Protein 5DN7 (pdb70)

Structure (mmCIF, N/CA/C/O backbone):
data_5DN7
#
_entry.id   5DN7
#
_cell.length_a   72.389
_cell.length_b   48.454
_cell.length_c   68.016
_cell.angle_alpha   90.00
_cell.angle_beta   90.00
_cell.angle_gamma   90.00
#
_symmetry.space_group_name_H-M   'P 21 21 2'
#
loop_
_entity.id
_entity.type
_entity.pdbx_description
1 polymer 'Protein FAM179B'
2 water water
#
loop_
_atom_site.group_PDB
_atom_site.id
_atom_site.type_symbol
_atom_site.label_atom_id
_atom_site.label_alt_id
_atom_site.label_comp_id
_atom_site.label_asym_id
_atom_site.label_entity_id
_atom_site.label_seq_id
_atom_site.pdbx_PDB_ins_code
_atom_site.Cartn_x
_atom_site.Cartn_y
_atom_site.Cartn_z
_atom_site.occupancy
_atom_site.B_iso_or_equiv
_atom_site.auth_seq_id
_atom_site.auth_comp_id
_atom_site.auth_asym_id
_atom_site.auth_atom_id
_atom_site.pdbx_PDB_model_num
ATOM 1 N N . LEU A 1 18 ? -9.584 5.701 5.628 1.00 45.76 345 LEU A N 1
ATOM 2 C CA . LEU A 1 18 ? -9.472 6.238 4.272 1.00 48.37 345 LEU A CA 1
ATOM 3 C C . LEU A 1 18 ? -9.939 5.262 3.199 1.00 50.18 345 LEU A C 1
ATOM 4 O O . LEU A 1 18 ? -9.305 4.226 2.962 1.00 53.22 345 LEU A O 1
ATOM 9 N N . LYS A 1 19 ? -11.045 5.604 2.545 1.00 50.57 346 LYS A N 1
ATOM 10 C CA . LYS A 1 19 ? -11.558 4.826 1.419 1.00 55.37 346 LYS A CA 1
ATOM 11 C C . LYS A 1 19 ? -10.591 4.938 0.242 1.00 56.70 346 LYS A C 1
ATOM 12 O O . LYS A 1 19 ? -10.087 6.031 -0.053 1.00 49.72 346 LYS A O 1
ATOM 18 N N . PHE A 1 20 ? -10.312 3.806 -0.405 1.00 57.69 347 PHE A N 1
ATOM 19 C CA . PHE A 1 20 ? -9.342 3.756 -1.503 1.00 55.89 347 PHE A CA 1
ATOM 20 C C . PHE A 1 20 ? -7.978 4.322 -1.106 1.00 57.29 347 PHE A C 1
ATOM 21 O O . PHE A 1 20 ? -7.190 4.699 -1.981 1.00 60.38 347 PHE A O 1
ATOM 29 N N . GLU A 1 21 ? -7.713 4.388 0.202 1.00 55.88 348 GLU A N 1
ATOM 30 C CA . GLU A 1 21 ? -6.496 5.009 0.754 1.00 59.24 348 GLU A CA 1
ATOM 31 C C . GLU A 1 21 ? -6.438 6.523 0.521 1.00 48.47 348 GLU A C 1
ATOM 32 O O . GLU A 1 21 ? -5.395 7.142 0.721 1.00 50.63 348 GLU A O 1
ATOM 38 N N . ILE A 1 22 ? -7.551 7.116 0.103 1.00 36.45 349 ILE A N 1
ATOM 39 C CA . ILE A 1 22 ? -7.565 8.530 -0.261 1.00 42.94 349 ILE A CA 1
ATOM 40 C C . ILE A 1 22 ? -8.679 9.304 0.442 1.00 46.82 349 ILE A C 1
ATOM 41 O O . ILE A 1 22 ? -8.437 10.352 1.037 1.00 50.86 349 ILE A O 1
ATOM 46 N N . ILE A 1 23 ? -9.898 8.778 0.376 1.00 46.96 350 ILE A N 1
ATOM 47 C CA . ILE A 1 23 ? -11.076 9.510 0.821 1.00 39.97 350 ILE A CA 1
ATOM 48 C C . ILE A 1 23 ? -11.535 9.126 2.221 1.00 39.71 350 ILE A C 1
ATOM 49 O O . ILE A 1 23 ? -11.867 7.973 2.469 1.00 41.45 350 ILE A O 1
ATOM 54 N N . PRO A 1 24 ? -11.568 10.104 3.136 1.00 41.38 351 PRO A N 1
ATOM 55 C CA . PRO A 1 24 ? -12.207 9.972 4.451 1.00 45.92 351 PRO A CA 1
ATOM 56 C C . PRO A 1 24 ? -13.663 9.514 4.319 1.00 51.02 351 PRO A C 1
ATOM 57 O O . PRO A 1 24 ? -14.381 10.105 3.507 1.00 50.94 351 PRO A O 1
ATOM 61 N N . GLN A 1 25 ? -14.082 8.499 5.082 1.00 56.03 352 GLN A N 1
ATOM 62 C CA . GLN A 1 25 ? -15.431 7.910 4.966 1.00 63.69 352 GLN A CA 1
ATOM 63 C C . GLN A 1 25 ? -16.546 8.956 4.991 1.00 60.11 352 GLN A C 1
ATOM 64 O O . GLN A 1 25 ? -17.592 8.783 4.364 1.00 60.07 352 GLN A O 1
ATOM 70 N N . GLU A 1 26 ? -16.374 10.061 5.701 1.00 56.57 353 GLU A N 1
ATOM 71 C CA . GLU A 1 26 ? -17.385 11.118 5.676 1.00 60.03 353 GLU A CA 1
ATOM 72 C C . GLU A 1 26 ? -17.474 11.817 4.348 1.00 63.09 353 GLU A C 1
ATOM 73 O O . GLU A 1 26 ? -18.542 12.043 3.864 1.00 66.84 353 GLU A O 1
ATOM 79 N N . LEU A 1 27 ? -16.344 12.164 3.756 1.00 57.87 354 LEU A N 1
ATOM 80 C CA . LEU A 1 27 ? -16.368 12.696 2.404 1.00 47.86 354 LEU A CA 1
ATOM 81 C C . LEU A 1 27 ? -16.925 11.693 1.398 1.00 46.29 354 LEU A C 1
ATOM 82 O O . LEU A 1 27 ? -17.657 12.066 0.489 1.00 45.99 354 LEU A O 1
ATOM 87 N N . HIS A 1 28 ? -16.572 10.422 1.563 1.00 46.72 355 HIS A N 1
ATOM 88 C CA . HIS A 1 28 ? -17.063 9.383 0.677 1.00 44.02 355 HIS A CA 1
ATOM 89 C C . HIS A 1 28 ? -18.561 9.324 0.729 1.00 44.12 355 HIS A C 1
ATOM 90 O O . HIS A 1 28 ? -19.241 9.282 -0.319 1.00 43.87 355 HIS A O 1
ATOM 97 N N . ALA A 1 29 ? -19.096 9.321 1.945 1.00 51.89 356 ALA A N 1
ATOM 98 C CA . ALA A 1 29 ? -20.535 9.309 2.167 1.00 53.64 356 ALA A CA 1
ATOM 99 C C . ALA A 1 29 ? -21.181 10.527 1.516 1.00 51.95 356 ALA A C 1
ATOM 100 O O . ALA A 1 29 ? -22.204 10.398 0.848 1.00 56.46 356 ALA A O 1
ATOM 102 N N . ARG A 1 30 ? -20.593 11.707 1.694 1.00 46.72 357 ARG A N 1
ATOM 103 C CA . ARG A 1 30 ? -21.135 12.888 1.003 1.00 45.77 357 ARG A CA 1
ATOM 104 C C . ARG A 1 30 ? -21.050 12.822 -0.530 1.00 54.75 357 ARG A C 1
ATOM 105 O O . ARG A 1 30 ? -21.829 13.474 -1.228 1.00 57.65 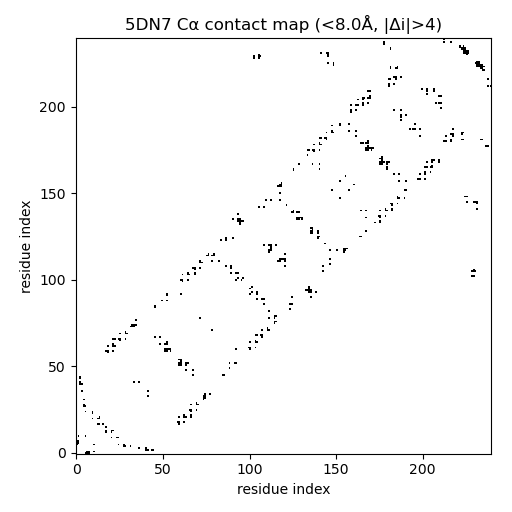357 ARG A O 1
ATOM 113 N N . LEU A 1 31 ? -20.103 12.043 -1.046 1.00 52.71 358 LEU A N 1
ATOM 114 C CA . LEU A 1 31 ? -19.928 11.905 -2.487 1.00 50.98 358 LEU A CA 1
ATOM 115 C C . LEU A 1 31 ? -20.941 10.924 -3.052 1.00 56.05 358 LEU A C 1
ATOM 116 O O . LEU A 1 31 ? -21.426 11.105 -4.167 1.00 55.91 358 LEU A O 1
ATOM 121 N N . LEU A 1 32 ? -21.265 9.885 -2.287 1.00 60.24 359 LEU A N 1
ATOM 122 C CA . LEU A 1 32 ? -22.206 8.875 -2.780 1.00 64.64 359 LEU A CA 1
ATOM 123 C C . LEU A 1 32 ? -23.676 9.175 -2.452 1.00 73.85 359 LEU A C 1
ATOM 124 O O . LEU A 1 32 ? -24.568 8.838 -3.233 1.00 81.80 359 LEU A O 1
ATOM 129 N N . ASP A 1 33 ? -23.944 9.890 -1.389 1.00 75.04 360 ASP A N 1
ATOM 130 C CA . ASP A 1 33 ? -25.318 10.202 -1.076 1.00 76.16 360 ASP A CA 1
ATOM 131 C C . ASP A 1 33 ? -25.773 11.565 -1.549 1.00 71.88 360 ASP A C 1
ATOM 132 O O . ASP A 1 33 ? -26.453 12.255 -0.820 1.00 69.46 360 ASP A O 1
ATOM 137 N N . ASN A 1 39 ? -25.952 18.726 -2.717 1.00 61.02 366 ASN A N 1
ATOM 138 C CA . ASN A 1 39 ? -24.664 19.407 -2.787 1.00 68.27 366 ASN A CA 1
ATOM 139 C C . ASN A 1 39 ? -23.497 18.415 -2.849 1.00 70.18 366 ASN A C 1
ATOM 140 O O . ASN A 1 39 ? -22.694 18.306 -1.914 1.00 70.25 366 ASN A O 1
ATOM 145 N N . ARG A 1 40 ? -23.401 17.694 -3.959 1.00 66.24 367 ARG A N 1
ATOM 146 C CA . ARG A 1 40 ? -22.263 16.819 -4.194 1.00 51.65 367 ARG A CA 1
ATOM 147 C C . ARG A 1 40 ? -21.052 17.641 -4.628 1.00 50.53 367 ARG A C 1
ATOM 148 O O . ARG A 1 40 ? -19.908 17.224 -4.446 1.00 45.31 367 ARG A O 1
ATOM 156 N N . THR A 1 41 ? -21.312 18.824 -5.181 1.00 45.69 368 THR A N 1
ATOM 157 C CA . THR A 1 41 ? -20.266 19.653 -5.785 1.00 51.90 368 THR A CA 1
ATOM 158 C C . THR A 1 41 ? -19.167 20.075 -4.804 1.00 54.51 368 THR A C 1
ATOM 159 O O . THR A 1 41 ? -17.969 20.031 -5.135 1.00 58.01 368 THR A O 1
ATOM 163 N N . GLN A 1 42 ? -19.588 20.476 -3.620 1.00 52.44 369 GLN A N 1
ATOM 164 C CA . GLN A 1 42 ? -18.650 20.842 -2.590 1.00 54.17 369 GLN A CA 1
ATOM 165 C C . GLN A 1 42 ? -17.801 19.656 -2.169 1.00 49.32 369 GLN A C 1
ATOM 166 O O . GLN A 1 42 ? -16.624 19.807 -2.006 1.00 50.82 369 GLN A O 1
ATOM 172 N N . ALA A 1 43 ? -18.413 18.488 -2.026 1.00 42.84 370 ALA A N 1
ATOM 173 C CA . ALA A 1 43 ? -17.717 17.250 -1.707 1.00 41.15 370 ALA A CA 1
ATOM 174 C C . ALA A 1 43 ? -16.651 16.958 -2.767 1.00 32.74 370 ALA A C 1
ATOM 175 O O . ALA A 1 43 ? -15.490 16.697 -2.444 1.00 37.52 370 ALA A O 1
ATOM 177 N N . VAL A 1 44 ? -17.061 17.021 -4.028 1.00 29.47 371 VAL A N 1
ATOM 178 C CA . VAL A 1 44 ? -16.164 16.838 -5.153 1.00 36.66 371 VAL A CA 1
ATOM 179 C C . VAL A 1 44 ? -14.961 17.805 -5.114 1.00 40.44 371 VAL A C 1
ATOM 180 O O . VAL A 1 44 ? -13.809 17.411 -5.388 1.00 35.62 371 VAL A O 1
ATOM 184 N N . GLU A 1 45 ? -15.209 19.064 -4.768 1.00 38.08 372 GLU A N 1
ATOM 185 C CA . GLU A 1 45 ? -14.098 20.006 -4.760 1.00 37.43 372 GLU A CA 1
ATOM 186 C C . GLU A 1 45 ? -13.160 19.742 -3.575 1.00 37.84 372 GLU A C 1
ATOM 187 O O . GLU A 1 45 ? -11.931 19.874 -3.687 1.00 37.47 372 GLU A O 1
ATOM 193 N N . GLU A 1 46 ? -13.745 19.353 -2.445 1.00 44.21 373 GLU A N 1
ATOM 194 C CA . GLU A 1 46 ? -12.971 18.847 -1.311 1.00 50.79 373 GLU A CA 1
ATOM 195 C C . GLU A 1 46 ? -12.031 17.721 -1.766 1.00 47.18 373 GLU A C 1
ATOM 196 O O . GLU A 1 46 ? -10.825 17.743 -1.489 1.00 47.06 373 GLU A O 1
ATOM 202 N N . LEU A 1 47 ? -12.6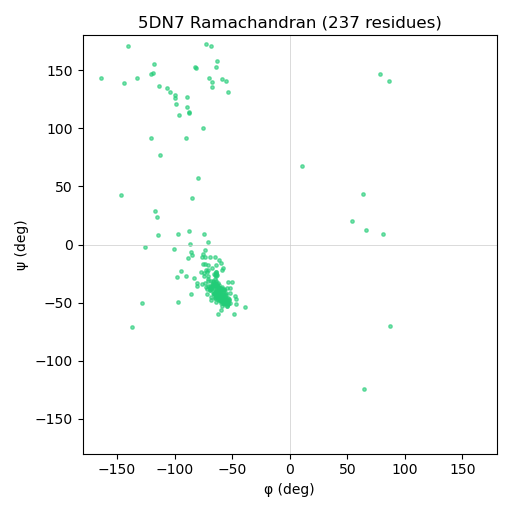03 16.750 -2.475 1.00 36.43 374 LEU A N 1
ATOM 203 C CA . LEU A 1 47 ? -11.849 15.651 -3.058 1.00 31.78 374 LEU A CA 1
ATOM 204 C C . LEU A 1 47 ? -10.685 16.157 -3.897 1.00 35.50 374 LEU A C 1
ATOM 205 O O . LEU A 1 47 ? -9.564 15.671 -3.766 1.00 38.02 374 LEU A O 1
ATOM 210 N N . LYS A 1 48 ? -10.948 17.140 -4.752 1.00 39.98 375 LYS A N 1
ATOM 211 C CA . LYS A 1 48 ? -9.872 17.740 -5.545 1.00 38.91 375 LYS A CA 1
ATOM 212 C C . LYS A 1 48 ? -8.738 18.265 -4.648 1.00 41.71 375 LYS A C 1
ATOM 213 O O . LYS A 1 48 ? -7.530 18.054 -4.916 1.00 43.11 375 LYS A O 1
ATOM 219 N N . GLN A 1 49 ? -9.137 18.930 -3.566 1.00 37.28 376 GLN A N 1
ATOM 220 C CA . GLN A 1 49 ? -8.164 19.435 -2.609 1.00 44.76 376 GLN A CA 1
ATOM 221 C C . GLN A 1 49 ? -7.305 18.298 -2.080 1.00 48.74 376 GLN A C 1
ATOM 222 O O . GLN A 1 49 ? -6.078 18.403 -2.063 1.00 52.67 376 GLN A O 1
ATOM 228 N N . LEU A 1 50 ? -7.946 17.205 -1.668 1.00 47.27 377 LEU A N 1
ATOM 229 C CA . LEU A 1 50 ? -7.204 16.045 -1.172 1.00 47.00 377 LEU A CA 1
ATOM 230 C C . LEU A 1 50 ? -6.243 15.508 -2.217 1.00 51.62 377 LEU A C 1
ATOM 231 O O . LEU A 1 50 ? -5.125 15.098 -1.896 1.00 61.09 377 LEU A O 1
ATOM 236 N N . LEU A 1 51 ? -6.646 15.490 -3.474 1.00 46.94 378 LEU A N 1
ATOM 237 C CA . LEU A 1 51 ? -5.809 15.002 -4.538 1.00 46.82 378 LEU A CA 1
ATOM 238 C C . LEU A 1 51 ? -4.583 15.840 -4.723 1.00 55.10 378 LEU A C 1
ATOM 239 O O . LEU A 1 51 ? -3.564 15.379 -5.157 1.00 54.33 378 LEU A O 1
ATOM 244 N N . GLY A 1 52 ? -4.725 17.113 -4.479 1.00 57.81 379 GLY A N 1
ATOM 245 C CA . GLY A 1 52 ? -3.570 17.995 -4.597 1.00 60.37 379 GLY A CA 1
ATOM 246 C C . GLY A 1 52 ? -2.247 17.423 -4.089 1.00 62.01 379 GLY A C 1
ATOM 247 O O . GLY A 1 52 ? -1.248 17.391 -4.815 1.00 62.06 379 GLY A O 1
ATOM 248 N N . LYS A 1 53 ? -2.233 16.962 -2.843 1.00 59.36 380 LYS A N 1
ATOM 249 C CA . LYS A 1 53 ? -1.033 16.350 -2.277 1.00 66.85 380 LYS A CA 1
ATOM 250 C C . LYS A 1 53 ? -1.249 14.851 -2.018 1.00 70.94 380 LYS A C 1
ATOM 251 O O . LYS A 1 53 ? -1.456 14.424 -0.878 1.00 74.16 380 LYS A O 1
ATOM 253 N N . PHE A 1 54 ? -1.196 14.062 -3.090 1.00 64.54 381 PHE A N 1
ATOM 254 C CA . PHE A 1 54 ? -1.463 12.631 -3.023 1.00 64.08 381 PHE A CA 1
ATOM 255 C C . PHE A 1 54 ? -0.554 11.889 -4.002 1.00 61.32 381 PHE A C 1
ATOM 256 O O . PHE A 1 54 ? -0.324 12.361 -5.119 1.00 64.05 381 PHE A O 1
ATOM 264 N N . ASN A 1 55 ? -0.020 10.743 -3.587 1.00 59.28 382 ASN A N 1
ATOM 265 C CA . ASN A 1 55 ? 0.944 10.016 -4.420 1.00 56.61 382 ASN A CA 1
ATOM 266 C C . ASN A 1 55 ? 0.492 8.615 -4.770 1.00 50.32 382 ASN A C 1
ATOM 267 O O . ASN A 1 55 ? 0.773 7.672 -4.029 1.00 50.86 382 ASN A O 1
ATOM 272 N N . PRO A 1 56 ? -0.193 8.468 -5.916 1.00 47.75 383 PRO A N 1
ATOM 273 C CA . PRO A 1 56 ? -0.765 7.185 -6.338 1.00 50.16 383 PRO A CA 1
ATOM 274 C C . PRO A 1 56 ? 0.289 6.086 -6.552 1.00 51.22 383 PRO A C 1
ATOM 275 O O . PRO A 1 56 ? -0.080 4.911 -6.650 1.00 52.56 383 PRO A O 1
ATOM 279 N N . SER A 1 57 ? 1.567 6.457 -6.613 1.00 40.06 384 SER A N 1
ATOM 280 C CA . SER A 1 57 ? 2.640 5.472 -6.689 1.00 46.18 384 SER A CA 1
ATOM 281 C C . SER A 1 57 ? 2.843 4.786 -5.334 1.00 50.51 384 SER A C 1
ATOM 282 O O . SER A 1 57 ? 3.561 3.786 -5.238 1.00 53.25 384 SER A O 1
ATOM 285 N N . SER A 1 58 ? 2.207 5.328 -4.297 1.00 56.55 385 SER A N 1
ATOM 286 C CA . SER A 1 58 ? 2.176 4.737 -2.965 1.00 59.21 385 SER A CA 1
ATOM 287 C C . SER A 1 58 ? 0.887 4.018 -2.717 1.00 54.10 385 SER A C 1
ATOM 288 O O . SER A 1 58 ? 0.698 3.431 -1.686 1.00 50.82 385 SER A O 1
ATOM 291 N N . THR A 1 59 ? -0.004 4.112 -3.675 1.00 57.58 386 THR A N 1
ATOM 292 C CA . THR A 1 59 ? -1.337 3.541 -3.579 1.00 54.78 386 THR A CA 1
ATOM 293 C C . THR A 1 59 ? -1.400 2.226 -4.326 1.00 45.42 386 THR A C 1
ATOM 294 O O . THR A 1 59 ? -1.005 2.148 -5.487 1.00 48.90 386 THR A O 1
ATOM 298 N N . PRO A 1 60 ? -1.889 1.183 -3.660 1.00 40.31 387 PRO A N 1
ATOM 299 C CA . PRO A 1 60 ? -2.108 -0.098 -4.334 1.00 45.53 387 PRO A CA 1
ATOM 300 C C . PRO A 1 60 ? -3.067 0.009 -5.523 1.00 41.35 387 PRO A C 1
ATOM 301 O O . PRO A 1 60 ? -4.056 0.743 -5.483 1.00 33.66 387 PRO A O 1
ATOM 305 N N . HIS A 1 61 ? -2.750 -0.754 -6.565 1.00 38.26 388 HIS A N 1
ATOM 306 C CA . HIS A 1 61 ? -3.525 -0.814 -7.794 1.00 35.25 388 HIS A CA 1
ATOM 307 C C . HIS A 1 61 ? -5.032 -0.970 -7.576 1.00 35.78 388 HIS A C 1
ATOM 308 O O . HIS A 1 61 ? -5.833 -0.255 -8.192 1.00 39.37 388 HIS A O 1
ATOM 315 N N . ALA A 1 62 ? -5.410 -1.900 -6.703 1.00 39.91 389 ALA A N 1
ATOM 316 C CA . ALA A 1 62 ? -6.818 -2.195 -6.428 1.00 40.46 389 ALA A CA 1
ATOM 317 C C . ALA A 1 62 ? -7.581 -0.963 -5.937 1.00 35.75 389 ALA A C 1
ATOM 318 O O . ALA A 1 62 ? -8.722 -0.701 -6.357 1.00 42.02 389 ALA A O 1
ATOM 320 N N . SER A 1 63 ? -6.939 -0.210 -5.050 1.00 36.52 390 SER A N 1
ATOM 321 C CA . SER A 1 63 ? -7.521 1.019 -4.537 1.00 33.52 390 SER A CA 1
ATOM 322 C C . SER A 1 63 ? -7.691 2.063 -5.645 1.00 31.00 390 SER A C 1
ATOM 323 O O . SER A 1 63 ? -8.750 2.666 -5.748 1.00 30.21 390 SER A O 1
ATOM 326 N N . LEU A 1 64 ? -6.667 2.263 -6.474 1.00 30.30 391 LEU A N 1
ATOM 327 C CA . LEU A 1 64 ? -6.775 3.183 -7.612 1.00 28.47 391 LEU A CA 1
ATOM 328 C C . LEU A 1 64 ? -7.927 2.806 -8.558 1.00 35.06 391 LEU A C 1
ATOM 329 O O . LEU A 1 64 ? -8.640 3.690 -9.084 1.00 35.59 391 LEU A O 1
ATOM 334 N N . VAL A 1 65 ? -8.104 1.498 -8.764 1.00 33.80 392 VAL A N 1
ATOM 335 C CA . VAL A 1 65 ? -9.227 0.975 -9.543 1.00 37.03 392 VAL A CA 1
ATOM 336 C C . VAL A 1 65 ? -10.559 1.364 -8.896 1.00 34.43 392 VAL A C 1
ATOM 337 O O . VAL A 1 65 ? -11.505 1.815 -9.579 1.00 32.55 392 VAL A O 1
ATOM 341 N N . GLY A 1 66 ? -10.636 1.195 -7.577 1.00 34.99 393 GLY A N 1
ATOM 342 C CA . GLY A 1 66 ? -11.827 1.626 -6.862 1.00 35.92 393 GLY A CA 1
ATOM 343 C C . GLY A 1 66 ? -12.134 3.109 -7.060 1.00 33.80 393 GLY A C 1
ATOM 344 O O . GLY A 1 66 ? -13.251 3.482 -7.424 1.00 34.56 393 GLY A O 1
ATOM 345 N N . PHE A 1 67 ? -11.125 3.945 -6.834 1.00 27.90 394 PHE A N 1
ATOM 346 C CA . PHE A 1 67 ? -11.241 5.398 -6.949 1.00 27.62 394 PHE A CA 1
ATOM 347 C C . PHE A 1 67 ? -11.740 5.820 -8.326 1.00 25.37 394 PHE A C 1
ATOM 348 O O . PHE A 1 67 ? -12.686 6.601 -8.457 1.00 25.66 394 PHE A O 1
ATOM 356 N N . ILE A 1 68 ? -11.088 5.291 -9.353 1.00 24.64 395 ILE A N 1
ATOM 357 C CA . ILE A 1 68 ? -11.455 5.611 -10.720 1.00 31.71 395 ILE A CA 1
ATOM 358 C C . ILE A 1 68 ? -12.893 5.153 -10.984 1.00 29.98 395 ILE A C 1
ATOM 359 O O . ILE A 1 68 ? -13.651 5.850 -11.658 1.00 31.24 395 ILE A O 1
ATOM 364 N N . SER A 1 69 ? -13.272 4.010 -10.413 1.00 29.67 396 SER A N 1
ATOM 365 C CA . SER A 1 69 ? -14.643 3.503 -10.523 1.00 27.03 396 SER A CA 1
ATOM 366 C C . SER A 1 69 ? -15.662 4.503 -9.938 1.00 30.45 396 SER A C 1
ATOM 367 O O . SER A 1 69 ? -16.699 4.823 -10.547 1.00 30.53 396 SER A O 1
ATOM 370 N N . LEU A 1 70 ? -15.335 5.021 -8.761 1.00 28.21 397 LEU A N 1
ATOM 371 C CA . LEU A 1 70 ? -16.117 6.071 -8.125 1.00 29.19 397 LEU A CA 1
ATOM 372 C C . LEU A 1 70 ? -16.280 7.300 -9.031 1.00 33.74 397 LEU A C 1
ATOM 373 O O . LEU A 1 70 ? -17.403 7.792 -9.239 1.00 35.01 397 LEU A O 1
ATOM 378 N N . LEU A 1 71 ? -15.166 7.786 -9.575 1.00 31.45 398 LEU A N 1
ATOM 379 C CA . LEU A 1 71 ? -15.216 8.916 -10.502 1.00 24.09 398 LEU A CA 1
ATOM 380 C C . LEU A 1 71 ? -16.116 8.608 -11.700 1.00 27.39 398 LEU A C 1
ATOM 381 O O . LEU A 1 71 ? -16.874 9.461 -12.156 1.00 31.67 398 LEU A O 1
ATOM 386 N N . TYR A 1 72 ? -16.049 7.379 -12.190 1.00 25.98 399 TYR A N 1
ATOM 387 C CA . TYR A 1 72 ? -16.851 6.981 -13.332 1.00 30.58 399 TYR A CA 1
ATOM 388 C C . TYR A 1 72 ? -18.330 7.056 -12.979 1.00 35.37 399 TYR A C 1
ATOM 389 O O . TYR A 1 72 ? -19.156 7.479 -13.794 1.00 30.81 399 TYR A O 1
ATOM 398 N N . ASN A 1 73 ? -18.692 6.644 -11.790 1.00 34.65 400 ASN A N 1
ATOM 399 C CA . ASN A 1 73 ? -20.046 6.807 -11.360 1.00 35.33 400 ASN A CA 1
ATOM 400 C C . ASN A 1 73 ? -20.486 8.242 -11.177 1.00 31.92 400 ASN A C 1
ATOM 401 O O . ASN A 1 73 ? -21.571 8.583 -11.484 1.00 33.79 400 ASN A O 1
ATOM 406 N N . LEU A 1 74 ? -19.609 9.071 -10.666 1.00 31.14 401 LEU A N 1
ATOM 407 C CA . LEU A 1 74 ? -19.936 10.475 -10.452 1.00 32.31 401 LEU A CA 1
ATOM 408 C C . LEU A 1 74 ? -20.219 11.206 -11.772 1.00 30.57 401 LEU A C 1
ATOM 409 O O . LEU A 1 74 ? -20.968 12.180 -11.802 1.00 35.00 401 LEU A O 1
ATOM 414 N N . LEU A 1 75 ? -19.639 10.726 -12.866 1.00 31.86 402 LEU A N 1
ATOM 415 C CA . LEU A 1 75 ? -19.882 11.334 -14.168 1.00 23.80 402 LEU A CA 1
ATOM 416 C C . LEU A 1 75 ? -21.280 11.012 -14.700 1.00 35.69 402 LEU A C 1
ATOM 417 O O . LEU A 1 75 ? -21.679 11.515 -15.748 1.00 40.71 402 LEU A O 1
ATOM 422 N N . ASP A 1 76 ? -22.017 10.172 -13.981 1.00 35.41 403 ASP A N 1
ATOM 423 C CA . ASP A 1 76 ? -23.409 9.883 -14.330 1.00 46.17 403 ASP A CA 1
ATOM 424 C C . ASP A 1 76 ? -24.386 10.891 -13.752 1.00 45.88 403 ASP A C 1
ATOM 425 O O . ASP A 1 76 ? -25.582 10.829 -14.038 1.00 47.09 403 ASP A O 1
ATOM 430 N N . ASP A 1 77 ? -23.882 11.800 -12.927 1.00 36.55 404 ASP A N 1
ATOM 431 C CA . ASP A 1 77 ? -24.730 12.794 -12.287 1.00 37.98 404 ASP A CA 1
ATOM 432 C C . ASP A 1 77 ? -25.542 13.593 -13.297 1.00 43.81 404 ASP A C 1
ATOM 433 O O . ASP A 1 77 ? -25.033 13.939 -14.369 1.00 44.29 404 ASP A O 1
ATOM 438 N N . SER A 1 78 ? -26.798 13.882 -12.954 1.00 29.98 405 SER A N 1
ATOM 439 C CA . SER A 1 78 ? -27.647 14.721 -13.803 1.00 45.46 405 SER A CA 1
ATOM 440 C C . SER A 1 78 ? -27.214 16.169 -13.764 1.00 44.88 405 SER A C 1
ATOM 441 O O . SER A 1 78 ? -27.498 16.927 -14.685 1.00 49.77 405 SER A O 1
ATOM 444 N N . ASN A 1 79 ? -26.540 16.551 -12.685 1.00 38.99 406 ASN A N 1
ATOM 445 C CA . ASN A 1 79 ? -26.064 17.908 -12.521 1.00 36.63 406 ASN A CA 1
ATOM 446 C C . ASN A 1 79 ? -24.693 18.112 -13.153 1.00 35.88 406 ASN A C 1
ATOM 447 O O . ASN A 1 79 ? -23.703 17.576 -12.666 1.00 35.68 406 ASN A O 1
ATOM 452 N N . PHE A 1 80 ? -24.634 18.922 -14.210 1.00 37.05 407 PHE A N 1
ATOM 453 C CA . PHE A 1 80 ? -23.398 19.068 -14.985 1.00 36.56 407 PHE A CA 1
ATOM 454 C C . PHE A 1 80 ? -22.270 19.681 -14.181 1.00 22.87 407 PHE A C 1
ATOM 455 O O . PHE A 1 80 ? -21.131 19.570 -14.588 1.00 35.68 407 PHE A O 1
ATOM 463 N N . LYS A 1 81 ? -22.574 20.337 -13.063 1.00 24.20 408 LYS A N 1
ATOM 464 C CA . LYS A 1 81 ? -21.526 20.960 -12.249 1.00 32.91 408 LYS A CA 1
ATOM 465 C C . LYS A 1 81 ? -20.769 19.901 -11.443 1.00 33.00 408 LYS A C 1
ATOM 466 O O . LYS A 1 81 ? -19.551 20.026 -11.198 1.00 34.05 408 LYS A O 1
ATOM 472 N N . VAL A 1 82 ? -21.503 18.866 -11.037 1.00 29.04 409 VAL A N 1
ATOM 473 C CA . VAL A 1 82 ? -20.903 17.679 -10.443 1.00 33.13 409 VAL A CA 1
ATOM 474 C C . VAL A 1 82 ? -20.026 16.973 -11.472 1.00 30.89 409 VAL A C 1
ATOM 475 O O . VAL A 1 82 ? -18.900 16.609 -11.179 1.00 28.12 409 VAL A O 1
ATOM 479 N N . VAL A 1 83 ? -20.544 16.802 -12.682 1.00 25.69 410 VAL A N 1
ATOM 480 C CA . VAL A 1 83 ? -19.756 16.202 -13.745 1.00 27.35 410 VAL A CA 1
ATOM 481 C C . VAL A 1 83 ? -18.466 16.991 -13.968 1.00 26.31 410 VAL A C 1
ATOM 482 O O . VAL A 1 83 ? -17.382 16.410 -14.044 1.00 26.28 410 VAL A O 1
ATOM 486 N N . HIS A 1 84 ? -18.592 18.317 -14.033 1.00 26.01 411 HIS A N 1
ATOM 487 C CA . HIS A 1 84 ? -17.455 19.202 -14.259 1.00 24.84 411 HIS A CA 1
ATOM 488 C C . HIS A 1 84 ? -16.403 19.040 -13.167 1.00 26.62 411 HIS A C 1
ATOM 489 O O . HIS A 1 84 ? -15.208 18.843 -13.463 1.00 28.11 411 HIS A O 1
ATOM 496 N N . GLY A 1 85 ? -16.844 19.099 -11.912 1.00 21.81 412 GLY A N 1
ATOM 497 C CA . GLY A 1 85 ? -15.931 18.926 -10.794 1.00 22.48 412 GLY A CA 1
ATOM 498 C C . GLY A 1 85 ? -15.250 17.561 -10.784 1.00 24.79 412 GLY A C 1
ATOM 499 O O . GLY A 1 85 ? -14.057 17.436 -10.471 1.00 25.92 412 GLY A O 1
ATOM 500 N N . THR A 1 86 ? -16.007 16.524 -11.123 1.00 22.14 413 THR A N 1
ATOM 501 C CA . THR A 1 86 ? -15.444 15.179 -11.172 1.00 21.30 413 THR A CA 1
ATOM 502 C C . THR A 1 86 ? -14.376 15.115 -12.261 1.00 23.94 413 THR A C 1
ATOM 503 O O . THR A 1 86 ? -13.311 14.588 -12.028 1.00 25.03 413 THR A O 1
ATOM 507 N N . LEU A 1 87 ? -14.663 15.676 -13.433 1.00 19.64 414 LEU A N 1
ATOM 508 C CA . LEU A 1 87 ? -13.688 15.748 -14.519 1.00 21.87 414 LEU A CA 1
ATOM 509 C C . LEU A 1 87 ? -12.426 16.471 -14.087 1.00 21.94 414 LEU A C 1
ATOM 510 O O . LEU A 1 87 ? -11.330 16.078 -14.469 1.00 18.94 414 LEU A O 1
ATOM 515 N N . GLN A 1 88 ? -12.572 17.522 -13.286 1.00 21.05 415 GLN A N 1
ATOM 516 C CA . GLN A 1 88 ? -11.389 18.163 -12.722 1.00 20.09 415 GLN A CA 1
ATOM 517 C C . GLN A 1 88 ? -10.590 17.227 -11.800 1.00 24.20 415 GLN A C 1
ATOM 518 O O . GLN A 1 88 ? -9.338 17.179 -11.840 1.00 24.99 415 GLN A O 1
ATOM 524 N N . VAL A 1 89 ? -11.309 16.477 -10.968 1.00 21.27 416 VAL A N 1
ATOM 525 C CA . VAL A 1 89 ? -10.636 15.484 -10.131 1.00 23.39 416 VAL A CA 1
ATOM 526 C C . VAL A 1 89 ? -9.892 14.426 -10.971 1.00 23.67 416 VAL A C 1
ATOM 527 O O . VAL A 1 89 ? -8.764 14.063 -10.680 1.00 30.05 416 VAL A O 1
ATOM 531 N N . LEU A 1 90 ? -10.539 13.949 -12.019 1.00 23.64 417 LEU A N 1
ATOM 532 C CA . LEU A 1 90 ? -9.982 12.956 -12.920 1.00 23.22 417 LEU A CA 1
ATOM 533 C C . LEU A 1 90 ? -8.754 13.496 -13.647 1.00 19.71 417 LEU A C 1
ATOM 534 O O . LEU A 1 90 ? -7.758 12.799 -13.787 1.00 23.64 417 LEU A O 1
ATOM 539 N N . HIS A 1 91 ? -8.827 14.740 -14.103 1.00 21.67 418 HIS A N 1
ATOM 540 C CA . HIS A 1 91 ? -7.687 15.389 -14.734 1.00 21.62 418 HIS A CA 1
ATOM 541 C C . HIS A 1 91 ? -6.508 15.443 -13.778 1.00 26.54 418 HIS A C 1
ATOM 542 O O . HIS A 1 91 ? -5.371 15.117 -14.155 1.00 19.89 418 HIS A O 1
ATOM 549 N N . LEU A 1 92 ? -6.783 15.882 -12.548 1.00 25.45 419 LEU A N 1
ATOM 550 C CA . LEU A 1 92 ? -5.718 15.998 -11.560 1.00 31.82 419 LEU A CA 1
ATOM 551 C C . LEU A 1 92 ? -5.110 14.619 -11.277 1.00 31.87 419 LEU A C 1
ATOM 552 O O . LEU A 1 92 ? -3.892 14.465 -11.207 1.00 29.61 419 LEU A O 1
ATOM 557 N N . LEU A 1 93 ? -5.966 13.614 -11.147 1.00 32.04 420 LEU A N 1
ATOM 558 C CA . LEU A 1 93 ? -5.511 12.249 -10.906 1.00 25.87 420 LEU A CA 1
ATOM 559 C C . LEU A 1 93 ? -4.574 11.807 -12.021 1.00 22.09 420 LEU A C 1
ATOM 560 O O . LEU A 1 93 ? -3.488 11.305 -11.760 1.00 27.66 420 LEU A O 1
ATOM 565 N N . VAL A 1 94 ? -5.010 12.012 -13.260 1.00 25.09 421 VAL A N 1
ATOM 566 C CA . VAL A 1 94 ? -4.196 11.701 -14.425 1.00 27.44 421 VAL A CA 1
ATOM 567 C C . VAL A 1 94 ? -2.846 12.394 -14.309 1.00 32.56 421 VAL A C 1
ATOM 568 O O . VAL A 1 94 ? -1.805 11.788 -14.559 1.00 34.89 421 VAL A O 1
ATOM 572 N N . ILE A 1 95 ? -2.857 13.659 -13.954 1.00 33.02 422 ILE A N 1
ATOM 573 C CA . ILE A 1 95 ? -1.637 14.386 -13.727 1.00 29.40 422 ILE A CA 1
ATOM 574 C C . ILE A 1 95 ? -0.727 13.706 -12.701 1.00 31.81 422 ILE A C 1
ATOM 575 O O . ILE A 1 95 ? 0.414 13.481 -12.969 1.00 36.24 422 ILE A O 1
ATOM 580 N N . ARG A 1 96 ? -1.254 13.403 -11.532 1.00 28.80 423 ARG A N 1
ATOM 581 C CA . ARG A 1 96 ? -0.485 12.802 -10.473 1.00 30.96 423 ARG A CA 1
ATOM 582 C C . ARG A 1 96 ? 0.051 11.426 -10.874 1.00 36.65 423 ARG A C 1
ATOM 583 O O . ARG A 1 96 ? 1.124 11.036 -10.490 1.00 40.88 423 ARG A O 1
ATOM 591 N N . LEU A 1 97 ? -0.711 10.717 -11.671 1.00 31.46 424 LEU A N 1
ATOM 592 C CA . LEU A 1 97 ? -0.353 9.388 -12.086 1.00 33.42 424 LEU A CA 1
ATOM 593 C C . LEU A 1 97 ? 0.892 9.295 -12.923 1.00 38.99 424 LEU A C 1
ATOM 594 O O . LEU A 1 97 ? 1.685 8.432 -12.712 1.00 40.56 424 LEU A O 1
ATOM 599 N N . GLY A 1 98 ? 1.056 10.172 -13.884 1.00 36.45 425 GLY A N 1
ATOM 600 C CA . GLY A 1 98 ? 2.174 10.067 -14.782 1.00 41.84 425 GLY A CA 1
ATOM 601 C C . GLY A 1 98 ? 2.126 8.827 -15.634 1.00 47.17 425 GLY A C 1
ATOM 602 O O . GLY A 1 98 ? 1.150 8.644 -16.346 1.00 45.63 425 GLY A O 1
ATOM 603 N N . GLU A 1 99 ? 3.185 8.026 -15.590 1.00 42.23 426 GLU A N 1
ATOM 604 C CA . GLU A 1 99 ? 3.279 6.821 -16.400 1.00 39.43 426 GLU A CA 1
ATOM 605 C C . GLU A 1 99 ? 2.218 5.824 -15.969 1.00 39.63 426 GLU A C 1
ATOM 606 O O . GLU A 1 99 ? 1.650 5.109 -16.795 1.00 46.95 426 GLU A O 1
ATOM 612 N N . GLN A 1 100 ? 1.864 5.867 -14.721 1.00 40.91 427 GLN A N 1
ATOM 613 C CA . GLN A 1 100 ? 0.956 4.923 -14.177 1.00 39.80 427 GLN A CA 1
ATOM 614 C C . GLN A 1 100 ? -0.361 5.027 -14.944 1.00 33.96 427 GLN A C 1
ATOM 615 O O . GLN A 1 100 ? -1.193 4.176 -14.840 1.00 36.23 427 GLN 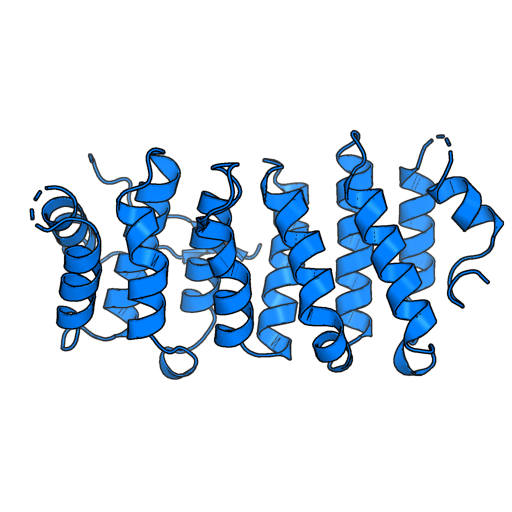A O 1
ATOM 621 N N . VAL A 1 101 ? -0.554 6.102 -15.686 1.00 32.71 428 VAL A N 1
ATOM 622 C CA . VAL A 1 101 ? -1.787 6.246 -16.404 1.00 33.82 428 VAL A CA 1
ATOM 623 C C . VAL A 1 101 ? -1.894 5.178 -17.432 1.00 37.79 428 VAL A C 1
ATOM 624 O O . VAL A 1 101 ? -2.962 4.789 -17.797 1.00 40.24 428 VAL A O 1
ATOM 628 N N . GLN A 1 102 ? -0.761 4.689 -17.874 1.00 38.28 429 GLN A N 1
ATOM 629 C CA . GLN A 1 102 ? -0.753 3.687 -18.923 1.00 43.00 429 GLN A CA 1
ATOM 630 C C . GLN A 1 102 ? -1.563 2.509 -18.413 1.00 40.83 429 GLN A C 1
ATOM 631 O O . GLN A 1 102 ? -2.305 1.878 -19.165 1.00 46.73 429 GLN A O 1
ATOM 637 N N . GLN A 1 103 ? -1.417 2.218 -17.125 1.00 38.78 430 GLN A N 1
ATOM 638 C CA . GLN A 1 103 ? -2.153 1.154 -16.517 1.00 35.07 430 GLN A CA 1
ATOM 639 C C . GLN A 1 103 ? -3.618 1.454 -16.560 1.00 44.75 430 GLN A C 1
ATOM 640 O O . GLN A 1 103 ? -4.417 0.555 -16.529 1.00 39.17 430 GLN A O 1
ATOM 646 N N . PHE A 1 104 ? -4.008 2.719 -16.607 1.00 44.89 431 PHE A N 1
ATOM 647 C CA . PHE A 1 104 ? -5.466 2.897 -16.572 1.00 34.14 431 PHE A CA 1
ATOM 648 C C . PHE A 1 104 ? -6.076 3.538 -17.820 1.00 37.29 431 PHE A C 1
ATOM 649 O O . PHE A 1 104 ? -7.118 4.209 -17.747 1.00 32.21 431 PHE A O 1
ATOM 657 N N . LEU A 1 105 ? -5.432 3.329 -18.960 1.00 36.39 432 LEU A N 1
ATOM 658 C CA . LEU A 1 105 ? -5.815 3.999 -20.193 1.00 36.09 432 LEU A CA 1
ATOM 659 C C . LEU A 1 105 ? -7.273 3.736 -20.600 1.00 38.70 432 LEU A C 1
ATOM 660 O O . LEU A 1 105 ? -8.016 4.653 -21.006 1.00 22.71 432 LEU A O 1
ATOM 665 N N . GLY A 1 106 ? -7.671 2.473 -20.479 1.00 41.84 433 GLY A N 1
ATOM 666 C CA . GLY A 1 106 ? -9.004 2.028 -20.854 1.00 37.66 433 GLY A CA 1
ATOM 667 C C . GLY A 1 106 ? -10.122 2.677 -20.063 1.00 39.41 433 GLY A C 1
ATOM 668 O O . GLY A 1 106 ? -11.017 3.302 -20.649 1.00 38.39 433 GLY A O 1
ATOM 669 N N . PRO A 1 107 ? -10.102 2.499 -18.729 1.00 39.42 434 PRO A N 1
ATOM 670 C CA . PRO A 1 107 ? -11.027 3.172 -17.815 1.00 32.86 434 PRO A CA 1
ATOM 671 C C . PRO A 1 107 ? -11.062 4.699 -17.979 1.00 26.18 434 PRO A C 1
ATOM 672 O O . PRO A 1 107 ? -12.149 5.266 -18.049 1.00 27.45 434 PRO A O 1
ATOM 676 N N . VAL A 1 108 ? -9.909 5.355 -18.037 1.00 27.67 435 VAL A N 1
ATOM 677 C CA . VAL A 1 108 ? -9.908 6.810 -18.149 1.00 23.69 435 VAL A CA 1
ATOM 678 C C . VAL A 1 108 ? -10.549 7.216 -19.480 1.00 25.57 435 VAL A C 1
ATOM 679 O O . VAL A 1 108 ? -11.334 8.165 -19.531 1.00 20.97 435 VAL A O 1
ATOM 683 N N . ILE A 1 109 ? -10.259 6.480 -20.553 1.00 29.81 436 ILE A N 1
ATOM 684 C CA . ILE A 1 109 ? -10.882 6.814 -21.837 1.00 32.29 436 ILE A CA 1
ATOM 685 C C . ILE A 1 109 ? -12.404 6.539 -21.838 1.00 25.32 436 ILE A C 1
ATOM 686 O O . ILE A 1 109 ? -13.158 7.316 -22.411 1.00 21.01 436 ILE A O 1
ATOM 691 N N . ALA A 1 110 ? -12.866 5.475 -21.182 1.00 24.09 437 ALA A N 1
ATOM 692 C CA . ALA A 1 110 ? -14.309 5.228 -21.131 1.00 26.84 437 ALA A CA 1
ATOM 693 C C . ALA A 1 110 ? -14.993 6.374 -20.372 1.00 30.42 437 ALA A C 1
ATOM 694 O O . ALA A 1 110 ? -16.031 6.943 -20.821 1.00 27.33 437 ALA A O 1
ATOM 696 N N . ALA A 1 111 ? -14.378 6.734 -19.243 1.00 27.62 438 ALA A N 1
ATOM 697 C CA . ALA A 1 111 ? -14.866 7.857 -18.441 1.00 30.75 438 ALA A CA 1
ATOM 698 C C . ALA A 1 111 ? -14.941 9.128 -19.277 1.00 26.49 438 ALA A C 1
ATOM 699 O O . ALA A 1 111 ? -15.920 9.869 -19.217 1.00 29.04 438 ALA A O 1
ATOM 701 N N . SER A 1 112 ? -13.926 9.374 -20.085 1.00 26.97 439 SER A N 1
ATOM 702 C CA . SER A 1 112 ? -13.903 10.604 -20.861 1.00 23.91 439 SER A CA 1
ATOM 703 C C . SER A 1 112 ? -14.894 10.589 -22.031 1.00 28.19 439 SER A C 1
ATOM 704 O O . SER A 1 112 ? -15.471 11.629 -22.394 1.00 29.05 439 SER A O 1
ATOM 707 N N . VAL A 1 113 ? -15.113 9.420 -22.614 1.00 23.80 440 VAL A N 1
ATOM 708 C CA . VAL A 1 113 ? -16.053 9.321 -23.713 1.00 26.21 440 VAL A CA 1
ATOM 709 C C . VAL A 1 113 ? -17.485 9.559 -23.208 1.00 29.49 440 VAL A C 1
ATOM 710 O O . VAL A 1 113 ? -18.293 10.205 -23.899 1.00 24.48 440 VAL A O 1
ATOM 714 N N . LYS A 1 114 ? -17.798 9.050 -22.013 1.00 23.10 441 LYS A N 1
ATOM 715 C CA . LYS A 1 114 ? -19.117 9.298 -21.428 1.00 22.21 441 LYS A CA 1
ATOM 716 C C . LYS A 1 114 ? -19.568 10.775 -21.475 1.00 32.93 441 LYS A C 1
ATOM 717 O O . LYS A 1 114 ? -20.715 11.058 -21.819 1.00 30.08 441 LYS A O 1
ATOM 723 N N . VAL A 1 115 ? -18.680 11.713 -21.134 1.00 21.93 442 VAL A N 1
ATOM 724 C CA . VAL A 1 115 ? -19.070 13.118 -21.042 1.00 20.37 442 VAL A CA 1
ATOM 725 C C . VAL A 1 115 ? -18.980 13.860 -22.381 1.00 23.11 442 VAL A C 1
ATOM 726 O O . VAL A 1 115 ? -19.263 15.047 -22.444 1.00 24.62 442 VAL A O 1
ATOM 730 N N . LEU A 1 116 ? -18.585 13.177 -23.449 1.00 20.34 443 LEU A N 1
ATOM 731 C CA . LEU A 1 116 ? -18.532 13.821 -24.757 1.00 16.96 443 LEU A CA 1
ATOM 732 C C . LEU A 1 116 ? -19.922 14.185 -25.305 1.00 27.73 443 LEU A C 1
ATOM 733 O O . LEU A 1 116 ? -20.041 15.025 -26.210 1.00 28.83 443 LEU A O 1
ATOM 738 N N . ALA A 1 117 ? -20.959 13.527 -24.785 1.00 27.85 444 ALA A N 1
ATOM 739 C CA . ALA A 1 117 ? -22.328 13.817 -25.177 1.00 32.95 444 ALA A CA 1
ATOM 740 C C . ALA A 1 117 ? -22.777 15.154 -24.628 1.00 36.21 444 ALA A C 1
ATOM 741 O O . ALA A 1 117 ? -23.774 15.721 -25.094 1.00 30.77 444 ALA A O 1
ATOM 743 N N . ASP A 1 118 ? -22.050 15.648 -23.631 1.00 22.78 445 ASP A N 1
ATOM 744 C CA . ASP A 1 118 ? -22.451 16.852 -22.925 1.00 29.79 445 ASP A CA 1
ATOM 745 C C . ASP A 1 118 ? -21.907 18.086 -23.634 1.00 32.65 445 ASP A C 1
ATOM 746 O O . ASP A 1 118 ? -20.699 18.314 -23.682 1.00 35.01 445 ASP A O 1
ATOM 751 N N . ASN A 1 119 ? -22.818 18.882 -24.174 1.00 30.68 446 ASN A N 1
ATOM 752 C CA . ASN A 1 119 ? -22.474 19.943 -25.093 1.00 31.52 446 ASN A CA 1
ATOM 753 C C . ASN A 1 119 ? -22.073 21.240 -24.386 1.00 33.95 446 ASN A C 1
ATOM 754 O O . ASN A 1 119 ? -22.456 22.324 -24.815 1.00 36.48 446 ASN A O 1
ATOM 759 N N . LYS A 1 120 ? -21.323 21.141 -23.297 1.00 23.07 447 LYS A N 1
ATOM 760 C CA . LYS A 1 120 ? -21.003 22.336 -22.525 1.00 28.44 447 LYS A CA 1
ATOM 761 C C . LYS A 1 120 ? -19.522 22.646 -22.582 1.00 28.52 447 LYS A C 1
ATOM 762 O O . LYS A 1 120 ? -18.677 21.752 -22.453 1.00 25.80 447 LYS A O 1
ATOM 768 N N . LEU A 1 121 ? -19.215 23.922 -22.777 1.00 21.14 448 LEU A N 1
ATOM 769 C CA . LEU A 1 121 ? -17.844 24.340 -22.905 1.00 20.58 448 LEU A CA 1
ATOM 770 C C . LEU A 1 121 ? -17.006 24.009 -21.664 1.00 18.82 448 LEU A C 1
ATOM 771 O O . LEU A 1 121 ? -15.858 23.612 -21.816 1.00 23.04 448 LEU A O 1
ATOM 776 N N . VAL A 1 122 ? -17.526 24.162 -20.447 1.00 18.52 449 VAL A N 1
ATOM 777 C CA . VAL A 1 122 ? -16.670 23.864 -19.273 1.00 24.95 449 VAL A CA 1
ATOM 778 C C . VAL A 1 122 ? -16.254 22.365 -19.246 1.00 21.24 449 VAL A C 1
ATOM 779 O O . VAL A 1 122 ? -15.075 21.980 -18.974 1.00 30.50 449 VAL A O 1
ATOM 783 N N . ILE A 1 123 ? -17.224 21.531 -19.608 1.00 17.48 450 ILE A N 1
ATOM 784 C CA . ILE A 1 123 ? -17.006 20.108 -19.742 1.00 18.51 450 ILE A CA 1
ATOM 785 C C . ILE A 1 123 ? -15.927 19.828 -20.784 1.00 19.45 450 ILE A C 1
ATOM 786 O O . ILE A 1 123 ? -14.928 19.194 -20.473 1.00 19.56 450 ILE A O 1
ATOM 791 N N . LYS A 1 124 ? -16.131 20.323 -22.002 1.00 20.33 451 LYS A N 1
ATOM 792 C CA . LYS A 1 124 ? -15.169 20.170 -23.088 1.00 21.38 451 LYS A CA 1
ATOM 793 C C . LYS A 1 124 ? -13.755 20.665 -22.713 1.00 19.51 451 LYS A C 1
ATOM 794 O O . LYS A 1 124 ? -12.759 20.036 -23.088 1.00 19.74 451 LYS A O 1
ATOM 800 N N . GLN A 1 125 ? -13.662 21.757 -21.955 1.00 15.60 452 GLN A N 1
ATOM 801 C CA . GLN A 1 125 ? -12.368 22.205 -21.430 1.00 18.02 452 GLN A CA 1
ATOM 802 C C . GLN A 1 125 ? -11.690 21.066 -20.664 1.00 21.78 452 GLN A C 1
ATOM 803 O O . GLN A 1 125 ? -10.519 20.699 -20.930 1.00 19.21 452 GLN A O 1
ATOM 809 N N . GLU A 1 126 ? -12.437 20.505 -19.712 1.00 19.84 453 GLU A N 1
ATOM 810 C CA . GLU A 1 126 ? -11.811 19.451 -18.918 1.00 19.78 453 GLU A CA 1
ATOM 811 C C . GLU A 1 126 ? -11.495 18.175 -19.718 1.00 23.81 453 GLU A C 1
ATOM 812 O O . GLU A 1 126 ? -10.400 17.597 -19.566 1.00 21.02 453 GLU A O 1
ATOM 818 N N . TYR A 1 127 ? -12.397 17.724 -20.587 1.00 19.96 454 TYR A N 1
ATOM 819 C CA . TYR A 1 127 ? -12.045 16.467 -21.238 1.00 18.25 454 TYR A CA 1
ATOM 820 C C . TYR A 1 127 ? -10.961 16.658 -22.307 1.00 22.05 454 TYR A C 1
ATOM 821 O O . TYR A 1 127 ? -10.185 15.732 -22.562 1.00 23.71 454 TYR A O 1
ATOM 830 N N . MET A 1 128 ? -10.863 17.842 -22.898 1.00 18.78 455 MET A N 1
ATOM 831 C CA . MET A 1 128 ? -9.752 18.100 -23.814 1.00 16.55 455 MET A CA 1
ATOM 832 C C . MET A 1 128 ? -8.421 18.085 -23.047 1.00 21.22 455 MET A C 1
ATOM 833 O O . MET A 1 128 ? -7.398 17.518 -23.541 1.00 21.00 455 MET A O 1
ATOM 838 N N . LYS A 1 129 ? -8.422 18.686 -21.851 1.00 18.39 456 LYS A N 1
ATOM 839 C CA . LYS A 1 129 ? -7.216 18.566 -21.007 1.00 20.07 456 LYS A CA 1
ATOM 840 C C . LYS A 1 129 ? -6.835 17.104 -20.789 1.00 23.86 456 LYS A C 1
ATOM 841 O O . LYS A 1 129 ? -5.661 16.691 -20.990 1.00 22.13 456 LYS A O 1
ATOM 847 N N . ILE A 1 130 ? -7.833 16.303 -20.408 1.00 23.64 457 ILE A N 1
ATOM 848 C CA . ILE A 1 130 ? -7.550 14.887 -20.164 1.00 18.95 457 ILE A CA 1
ATOM 849 C C . ILE A 1 130 ? -6.977 14.176 -21.400 1.00 16.79 457 ILE A C 1
ATOM 850 O O . ILE A 1 130 ? -5.915 13.549 -21.320 1.00 21.44 457 ILE A O 1
ATOM 855 N N . PHE A 1 131 ? -7.656 14.271 -22.541 1.00 19.06 458 PHE A N 1
ATOM 856 C CA . PHE A 1 131 ? -7.179 13.574 -23.736 1.00 13.80 458 PHE A CA 1
ATOM 857 C C . PHE A 1 131 ? -5.767 14.025 -24.175 1.00 20.74 458 PHE A C 1
ATOM 858 O O . PHE A 1 131 ? -4.984 13.194 -24.635 1.00 20.66 458 PHE A O 1
ATOM 866 N N . LEU A 1 132 ? -5.448 15.319 -24.040 1.00 15.36 459 LEU A N 1
ATOM 867 C CA . LEU A 1 132 ? -4.124 15.777 -24.422 1.00 14.88 459 LEU A CA 1
ATOM 868 C C . LEU A 1 132 ? -3.073 15.233 -23.471 1.00 23.39 459 LEU A C 1
ATOM 869 O O . LEU A 1 132 ? -1.970 14.847 -23.910 1.00 26.01 459 LEU A O 1
ATOM 874 N N . LYS A 1 133 ? -3.396 15.184 -22.177 1.00 19.75 460 LYS A N 1
ATOM 875 C CA . LYS A 1 133 ? -2.464 14.555 -21.236 1.00 17.69 460 LYS A CA 1
ATOM 876 C C . LYS A 1 133 ? -2.215 13.071 -21.610 1.00 23.31 460 LYS A C 1
ATOM 877 O O . LYS A 1 133 ? -1.055 12.608 -21.675 1.00 22.58 460 LYS A O 1
ATOM 883 N N . LEU A 1 134 ? -3.308 12.347 -21.870 1.00 16.32 461 LEU A N 1
ATOM 884 C CA . LEU A 1 134 ? -3.212 10.951 -22.275 1.00 22.40 461 LEU A CA 1
ATOM 885 C C . LEU A 1 134 ? -2.291 10.804 -23.478 1.00 24.64 461 LEU A C 1
ATOM 886 O O . LEU A 1 134 ? -1.398 9.970 -23.472 1.00 19.22 461 LEU A O 1
ATOM 891 N N . MET A 1 135 ? -2.506 11.622 -24.504 1.00 22.81 462 MET A N 1
ATOM 892 C CA . MET A 1 135 ? -1.666 11.532 -25.695 1.00 24.90 462 MET A CA 1
ATOM 893 C C . MET A 1 135 ? -0.210 11.820 -25.395 1.00 24.91 462 MET A C 1
ATOM 894 O O . MET A 1 135 ? 0.681 11.220 -25.992 1.00 26.17 462 MET A O 1
ATOM 899 N N . LYS A 1 136 ? 0.017 12.772 -24.498 1.00 25.59 463 LYS A N 1
ATOM 900 C CA . LYS A 1 136 ? 1.368 13.106 -24.094 1.00 27.44 463 LYS A CA 1
ATOM 901 C C . LYS A 1 136 ? 2.050 11.913 -23.423 1.00 30.18 463 LYS A C 1
ATOM 902 O O . LYS A 1 136 ? 3.239 11.687 -23.613 1.00 30.11 463 LYS A O 1
ATOM 908 N N . GLU A 1 137 ? 1.288 11.142 -22.652 1.00 33.93 464 GLU A N 1
ATOM 909 C CA . GLU A 1 137 ? 1.870 10.079 -21.836 1.00 32.08 464 GLU A CA 1
ATOM 910 C C . GLU A 1 137 ? 2.045 8.745 -22.578 1.00 32.52 464 GLU A C 1
ATOM 911 O O . GLU A 1 137 ? 3.080 8.094 -22.438 1.00 34.76 464 GLU A O 1
ATOM 917 N N . VAL A 1 138 ? 1.056 8.334 -23.369 1.00 29.84 465 VAL A N 1
ATOM 918 C CA . VAL A 1 138 ? 1.170 7.052 -24.070 1.00 30.44 465 VAL A CA 1
ATOM 919 C C . VAL A 1 138 ? 1.238 7.184 -25.595 1.00 28.77 465 VAL A C 1
ATOM 920 O O . VAL A 1 138 ? 1.207 6.191 -26.317 1.00 34.71 465 VAL A O 1
ATOM 924 N N . GLY A 1 139 ? 1.356 8.405 -26.090 1.00 27.17 466 GLY A N 1
ATOM 925 C CA . GLY A 1 139 ? 1.437 8.607 -27.522 1.00 32.40 466 GLY A CA 1
ATOM 926 C C . GLY A 1 139 ? 0.061 8.714 -28.162 1.00 28.20 466 GLY A C 1
ATOM 927 O O . GLY A 1 139 ? -0.876 8.013 -27.781 1.00 23.72 466 GLY A O 1
ATOM 928 N N . PRO A 1 140 ? -0.066 9.625 -29.132 1.00 26.28 467 PRO A N 1
ATOM 929 C CA . PRO A 1 140 ? -1.336 9.971 -29.790 1.00 17.00 467 PRO A CA 1
ATOM 930 C C . PRO A 1 140 ? -1.993 8.816 -30.551 1.00 18.77 467 PRO A C 1
ATOM 931 O O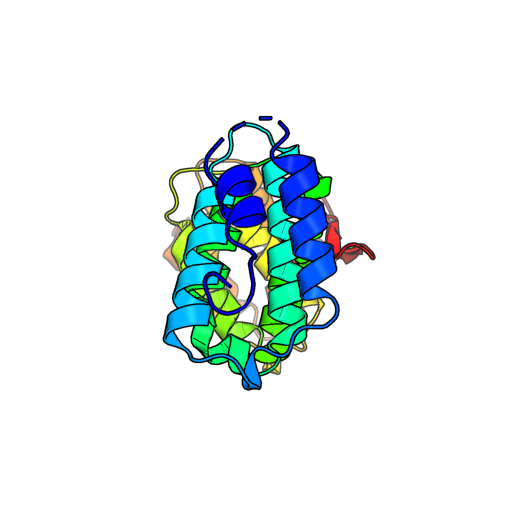 . PRO A 1 140 ? -3.219 8.685 -30.512 1.00 24.08 467 PRO A O 1
ATOM 935 N N . GLN A 1 141 ? -1.208 7.985 -31.227 1.00 24.51 468 GLN A N 1
ATOM 936 C CA . GLN A 1 141 ? -1.813 6.938 -32.046 1.00 25.63 468 GLN A CA 1
ATOM 937 C C . GLN A 1 141 ? -2.598 5.929 -31.200 1.00 24.13 468 GLN A C 1
ATOM 938 O O . GLN A 1 141 ? -3.746 5.626 -31.521 1.00 27.18 468 GLN A O 1
ATOM 944 N N . ARG A 1 142 ? -1.995 5.416 -30.128 1.00 26.53 469 ARG A N 1
ATOM 945 C CA . ARG A 1 142 ? -2.710 4.543 -29.184 1.00 29.77 469 ARG A CA 1
ATOM 946 C C . ARG A 1 142 ? -4.075 5.126 -28.737 1.00 20.45 469 ARG A C 1
ATOM 947 O O . ARG A 1 142 ? -5.152 4.510 -28.953 1.00 32.99 469 ARG A O 1
ATOM 955 N N . VAL A 1 143 ? -4.004 6.316 -28.128 1.00 22.63 470 VAL A N 1
ATOM 956 C CA . VAL A 1 143 ? -5.191 7.071 -27.694 1.00 14.97 470 VAL A CA 1
ATOM 957 C C . VAL A 1 143 ? -6.230 7.098 -28.808 1.00 21.12 470 VAL A C 1
ATOM 958 O O . VAL A 1 143 ? -7.380 6.732 -28.592 1.00 21.67 470 VAL A O 1
ATOM 962 N N . LEU A 1 144 ? -5.808 7.478 -30.014 1.00 17.13 471 LEU A N 1
ATOM 963 C CA . LEU A 1 144 ? -6.749 7.637 -31.112 1.00 21.10 471 LEU A CA 1
ATOM 964 C C . LEU A 1 144 ? -7.370 6.322 -31.570 1.00 26.31 471 LEU A C 1
ATOM 965 O O . LEU A 1 144 ? -8.525 6.318 -31.959 1.00 24.83 471 LEU A O 1
ATOM 970 N N . SER A 1 145 ? -6.637 5.215 -31.546 1.00 27.58 472 SER A N 1
ATOM 971 C CA . SER A 1 145 ? -7.239 3.944 -31.998 1.00 37.51 472 SER A CA 1
ATOM 972 C C . SER A 1 145 ? -8.332 3.478 -31.018 1.00 33.05 472 SER A C 1
ATOM 973 O O . SER A 1 145 ? -9.510 3.133 -31.422 1.00 39.29 472 SER A O 1
ATOM 976 N N . LEU A 1 146 ? -7.953 3.525 -29.733 1.00 25.21 473 LEU A N 1
ATOM 977 C CA . LEU A 1 146 ? -8.937 3.234 -28.700 1.00 26.46 473 LEU A CA 1
ATOM 978 C C . LEU A 1 146 ? -10.161 4.119 -28.903 1.00 27.14 473 LEU A C 1
ATOM 979 O O . LEU A 1 146 ? -11.272 3.646 -28.997 1.00 27.26 473 LEU A O 1
ATOM 984 N N . LEU A 1 147 ? -9.922 5.415 -29.027 1.00 27.95 474 LEU A N 1
ATOM 985 C CA . LEU A 1 147 ? -10.984 6.399 -29.107 1.00 22.73 474 LEU A CA 1
ATOM 986 C C . LEU A 1 147 ? -11.872 6.234 -30.328 1.00 22.32 474 LEU A C 1
ATOM 987 O O . LEU A 1 147 ? -13.075 6.449 -30.259 1.00 16.40 474 LEU A O 1
ATOM 992 N N . LEU A 1 148 ? -11.267 5.825 -31.435 1.00 17.87 475 LEU A N 1
ATOM 993 C CA . LEU A 1 148 ? -11.945 5.748 -32.718 1.00 23.67 475 LEU A CA 1
ATOM 994 C C . LEU A 1 148 ? -12.871 4.560 -32.777 1.00 24.30 475 LEU A C 1
ATOM 995 O O . LEU A 1 148 ? -13.805 4.560 -33.580 1.00 14.67 475 LEU A O 1
ATOM 1000 N N . GLU A 1 149 ? -12.736 3.587 -31.910 1.00 20.69 476 GLU A N 1
ATOM 1001 C CA . GLU A 1 149 ? -13.753 2.572 -31.798 1.00 19.76 476 GLU A CA 1
ATOM 1002 C C . GLU A 1 149 ? -15.126 3.178 -31.471 1.00 31.73 476 GLU A C 1
ATOM 1003 O O . GLU A 1 149 ? -16.124 2.597 -31.768 1.00 26.19 476 GLU A O 1
ATOM 1009 N N . ASN A 1 150 ? -15.146 4.395 -30.937 1.00 22.93 477 ASN A N 1
ATOM 1010 C CA . ASN A 1 150 ? -16.403 5.020 -30.546 1.00 16.74 477 ASN A CA 1
ATOM 1011 C C . ASN A 1 150 ? -17.058 5.784 -31.668 1.00 22.20 477 ASN A C 1
ATOM 1012 O O . ASN A 1 150 ? -18.011 6.521 -31.443 1.00 19.04 477 ASN A O 1
ATOM 1017 N N . LEU A 1 151 ? -16.562 5.600 -32.883 1.00 24.78 478 LEU A N 1
ATOM 1018 C CA . LEU A 1 151 ? -17.314 6.052 -34.049 1.00 21.41 478 LEU A CA 1
ATOM 1019 C C . LEU A 1 151 ? -18.581 5.234 -34.282 1.00 18.95 478 LEU A C 1
ATOM 1020 O O . LEU A 1 151 ? -19.403 5.600 -35.114 1.00 22.02 478 LEU A O 1
ATOM 1025 N N . LYS A 1 152 ? -18.731 4.115 -33.577 1.00 19.03 479 LYS A N 1
ATOM 1026 C CA . LYS A 1 152 ? -19.966 3.346 -33.683 1.00 23.54 479 LYS A CA 1
ATOM 1027 C C . LYS A 1 152 ? -20.924 3.700 -32.540 1.00 18.08 479 LYS A C 1
ATOM 1028 O O . LYS A 1 152 ? -21.950 3.063 -32.367 1.00 21.20 479 LYS A O 1
ATOM 1034 N N . HIS A 1 153 ? -20.610 4.730 -31.776 1.00 16.91 480 HIS A N 1
ATOM 1035 C CA . HIS A 1 153 ? -21.455 5.181 -30.684 1.00 21.41 480 HIS A CA 1
ATOM 1036 C C . HIS A 1 153 ? -22.770 5.759 -31.155 1.00 17.78 480 HIS A C 1
ATOM 1037 O O . HIS A 1 153 ? -22.813 6.440 -32.143 1.00 19.84 480 HIS A O 1
ATOM 1044 N N . LYS A 1 154 ? -23.852 5.467 -30.466 1.00 18.76 481 LYS A N 1
ATOM 1045 C CA . LYS A 1 154 ? -25.165 5.935 -30.934 1.00 24.99 481 LYS A CA 1
ATOM 1046 C C . LYS A 1 154 ? -25.427 7.446 -30.744 1.00 21.91 481 LYS A C 1
ATOM 1047 O O . LYS A 1 154 ? -26.343 7.995 -31.360 1.00 21.68 481 LYS A O 1
ATOM 1053 N N . HIS A 1 155 ? -24.656 8.121 -29.902 1.00 20.17 482 HIS A N 1
ATOM 1054 C CA . HIS A 1 155 ? -24.834 9.574 -29.758 1.00 20.56 482 HIS A CA 1
ATOM 1055 C C . HIS A 1 155 ? -23.951 10.312 -30.772 1.00 18.18 482 HIS A C 1
ATOM 1056 O O . HIS A 1 155 ? -22.730 10.169 -30.756 1.00 16.16 482 HIS A O 1
ATOM 1063 N N . SER A 1 156 ? -24.562 11.070 -31.676 1.00 17.41 483 SER A N 1
ATOM 1064 C CA . SER A 1 156 ? -23.797 11.746 -32.716 1.00 16.70 483 SER A CA 1
ATOM 1065 C C . SER A 1 156 ? -22.801 12.815 -32.186 1.00 15.91 483 SER A C 1
ATOM 1066 O O . SER A 1 156 ? -21.795 13.107 -32.855 1.00 15.10 483 SER A O 1
ATOM 1069 N N . ARG A 1 157 ? -23.026 13.380 -31.001 1.00 15.92 484 ARG A N 1
ATOM 1070 C CA A ARG A 1 157 ? -22.059 14.311 -30.421 0.47 21.07 484 ARG A CA 1
ATOM 1071 C CA B ARG A 1 157 ? -22.029 14.315 -30.472 0.53 20.32 484 ARG A CA 1
ATOM 1072 C C . ARG A 1 157 ? -20.756 13.575 -30.054 1.00 20.92 484 ARG A C 1
ATOM 1073 O O . ARG A 1 157 ? -19.654 14.120 -30.166 1.00 19.06 484 ARG A O 1
ATOM 1088 N N . VAL A 1 158 ? -20.899 12.334 -29.590 1.00 24.24 485 VAL A N 1
ATOM 1089 C CA . VAL A 1 158 ? -19.747 11.496 -29.284 1.00 20.32 485 VAL A CA 1
ATOM 1090 C C . VAL A 1 158 ? -18.920 11.306 -30.545 1.00 16.70 485 VAL A C 1
ATOM 1091 O O . VAL A 1 158 ? -17.715 11.509 -30.523 1.00 16.28 485 VAL A O 1
ATOM 1095 N N . ARG A 1 159 ? -19.578 10.941 -31.643 1.00 15.35 486 ARG A N 1
ATOM 1096 C CA . ARG A 1 159 ? -18.885 10.726 -32.913 1.00 19.60 486 ARG A CA 1
ATOM 1097 C C . ARG A 1 159 ? -18.171 12.006 -33.381 1.00 13.26 486 ARG A C 1
ATOM 1098 O O . ARG A 1 159 ? -16.983 11.987 -33.772 1.00 17.94 486 ARG A O 1
ATOM 1106 N N . GLU A 1 160 ? -18.917 13.110 -33.334 1.00 19.89 487 GLU A N 1
ATOM 1107 C CA . GLU A 1 160 ? -18.401 14.420 -33.713 1.00 22.58 487 GLU A CA 1
ATOM 1108 C C . GLU A 1 160 ? -17.115 14.774 -32.949 1.00 14.98 487 GLU A C 1
ATOM 1109 O O . GLU A 1 160 ? -16.117 15.137 -33.550 1.00 12.40 487 GLU A O 1
ATOM 1115 N N . GLU A 1 161 ? -17.170 14.647 -31.625 1.00 13.57 488 GLU A N 1
ATOM 1116 C CA . GLU A 1 161 ? -16.036 14.934 -30.761 1.00 12.32 488 GLU A CA 1
ATOM 1117 C C . GLU A 1 161 ? -14.878 13.952 -30.896 1.00 18.90 488 GLU A C 1
ATOM 1118 O O . GLU A 1 161 ? -13.737 14.340 -30.701 1.00 22.54 488 GLU A O 1
ATOM 1124 N N . VAL A 1 162 ? -15.162 12.685 -31.209 1.00 17.90 489 VAL A N 1
ATOM 1125 C CA . VAL A 1 162 ? -14.102 11.748 -31.558 1.00 16.10 489 VAL A CA 1
ATOM 1126 C C . VAL A 1 162 ? -13.314 12.307 -32.739 1.00 16.82 489 VAL A C 1
ATOM 1127 O O . VAL A 1 162 ? -12.064 12.384 -32.710 1.00 14.08 489 VAL A O 1
ATOM 1131 N N . VAL A 1 163 ? -14.049 12.716 -33.775 1.00 17.53 490 VAL A N 1
ATOM 1132 C CA . VAL A 1 163 ? -13.359 13.273 -34.932 1.00 20.65 490 VAL A CA 1
ATOM 1133 C C . VAL A 1 163 ? -12.574 14.559 -34.557 1.00 21.81 490 VAL A C 1
ATOM 1134 O O . VAL A 1 163 ? -11.422 14.740 -34.968 1.00 16.39 490 VAL A O 1
ATOM 1138 N N . ASN A 1 164 ? -13.170 15.425 -33.745 1.00 11.86 491 ASN A N 1
ATOM 1139 C CA . ASN A 1 164 ? -12.460 16.660 -33.396 1.00 14.17 491 ASN A CA 1
ATOM 1140 C C . ASN A 1 164 ? -11.202 16.404 -32.566 1.00 16.59 491 ASN A C 1
ATOM 1141 O O . ASN A 1 164 ? -10.207 17.117 -32.696 1.00 17.40 491 ASN A O 1
ATOM 1146 N N . ILE A 1 165 ? -11.253 15.396 -31.705 1.00 17.12 492 ILE A N 1
ATOM 1147 C CA . ILE A 1 165 ? -10.093 15.043 -30.888 1.00 16.68 492 ILE A CA 1
ATOM 1148 C C . ILE A 1 165 ? -8.992 14.461 -31.784 1.00 14.09 492 ILE A C 1
ATOM 1149 O O . ILE A 1 165 ? -7.797 14.689 -31.542 1.00 13.44 492 ILE A O 1
ATOM 1154 N N . CYS A 1 166 ? -9.396 13.717 -32.820 1.00 15.97 493 CYS A N 1
ATOM 1155 C CA . CYS A 1 166 ? -8.433 13.304 -33.836 1.00 17.03 493 CYS A CA 1
ATOM 1156 C C . CYS A 1 166 ? -7.763 14.524 -34.508 1.00 17.04 493 CYS A C 1
ATOM 1157 O O . CYS A 1 166 ? -6.520 14.567 -34.649 1.00 17.99 493 CYS A O 1
ATOM 1160 N N . ILE A 1 167 ? -8.567 15.515 -34.900 1.00 17.28 494 ILE A N 1
ATOM 1161 C CA . ILE A 1 167 ? -8.018 16.732 -35.520 1.00 17.93 494 ILE A CA 1
ATOM 1162 C C . ILE A 1 167 ? -7.007 17.412 -34.602 1.00 13.27 494 ILE A C 1
ATOM 1163 O O . ILE A 1 167 ? -5.896 17.789 -35.006 1.00 13.59 494 ILE A O 1
ATOM 1168 N N . CYS A 1 168 ? -7.408 17.543 -33.348 1.00 15.67 495 CYS A N 1
ATOM 1169 C CA . CYS A 1 168 ? -6.571 18.142 -32.337 1.00 17.69 495 CYS A CA 1
ATOM 1170 C C . CYS A 1 168 ? -5.209 17.414 -32.233 1.00 17.94 495 CYS A C 1
ATOM 1171 O O . CYS A 1 168 ? -4.126 18.034 -32.229 1.00 13.96 495 CYS A O 1
ATOM 1174 N N . SER A 1 169 ? -5.295 16.092 -32.168 1.00 13.12 496 SER A N 1
ATOM 1175 C CA . SER A 1 169 ? -4.136 15.215 -32.137 1.00 18.65 496 SER A CA 1
ATOM 1176 C C . SER A 1 169 ? -3.187 15.446 -33.329 1.00 19.44 496 SER A C 1
ATOM 1177 O O . SER A 1 169 ? -1.976 15.590 -33.154 1.00 14.87 496 SER A O 1
ATOM 1180 N N . LEU A 1 170 ? -3.747 15.499 -34.530 1.00 13.94 497 LEU A N 1
ATOM 1181 C CA . LEU A 1 170 ? -2.950 15.612 -35.734 1.00 14.54 497 LEU A CA 1
ATOM 1182 C C . LEU A 1 170 ? -2.348 17.011 -35.866 1.00 22.45 497 LEU A C 1
ATOM 1183 O O . LEU A 1 170 ? -1.361 17.193 -36.571 1.00 17.60 497 LEU A O 1
ATOM 1188 N N . LEU A 1 171 ? -2.955 17.991 -35.202 1.00 20.59 498 LEU A N 1
ATOM 1189 C CA . LEU A 1 171 ? -2.380 19.333 -35.180 1.00 21.15 498 LEU A CA 1
ATOM 1190 C C . LEU A 1 171 ? -1.381 19.532 -34.018 1.00 20.54 498 LEU A C 1
ATOM 1191 O O . LEU A 1 171 ? -0.684 20.533 -33.965 1.00 18.52 498 LEU A O 1
ATOM 1196 N N . THR A 1 172 ? -1.342 18.604 -33.075 1.00 19.52 499 THR A N 1
ATOM 1197 C CA . THR A 1 172 ? -0.445 18.742 -31.935 1.00 19.67 499 THR A CA 1
ATOM 1198 C C . THR A 1 172 ? 0.871 17.941 -32.105 1.00 18.28 499 THR A C 1
ATOM 1199 O O . THR A 1 172 ? 1.913 18.317 -31.565 1.00 18.25 499 THR A O 1
ATOM 1203 N N . TYR A 1 173 ? 0.806 16.860 -32.876 1.00 18.24 500 TYR A N 1
ATOM 1204 C CA . TYR A 1 173 ? 1.898 15.906 -33.001 1.00 17.87 500 TYR A CA 1
ATOM 1205 C C . TYR A 1 173 ? 2.364 15.793 -34.443 1.00 18.38 500 TYR A C 1
ATOM 1206 O O . TYR A 1 173 ? 1.557 15.910 -35.360 1.00 26.34 500 TYR A O 1
ATOM 1215 N N . PRO A 1 174 ? 3.676 15.554 -34.653 1.00 19.66 501 PRO A N 1
ATOM 1216 C CA . PRO A 1 174 ? 4.213 15.411 -36.016 1.00 20.39 501 PRO A CA 1
ATOM 1217 C C . PRO A 1 174 ? 3.636 14.201 -36.774 1.00 22.21 501 PRO A C 1
ATOM 1218 O O . PRO A 1 174 ? 3.168 13.255 -36.154 1.00 19.39 501 PRO A O 1
ATOM 1222 N N . SER A 1 175 ? 3.696 14.245 -38.100 1.00 22.10 502 SER A N 1
ATOM 1223 C CA . SER A 1 175 ? 3.154 13.202 -38.966 1.00 26.78 502 SER A CA 1
ATOM 1224 C C . SER A 1 175 ? 3.625 11.785 -38.634 1.00 27.65 502 SER A C 1
ATOM 1225 O O . SER A 1 175 ? 2.858 10.821 -38.756 1.00 25.14 502 SER A O 1
ATOM 1228 N N . GLU A 1 176 ? 4.886 11.653 -38.240 1.00 21.83 503 GLU A N 1
ATOM 1229 C CA . GLU A 1 176 ? 5.465 10.333 -38.073 1.00 27.19 503 GLU A CA 1
ATOM 1230 C C . GLU A 1 176 ? 4.999 9.655 -36.791 1.00 26.00 503 GLU A C 1
ATOM 1231 O O . GLU A 1 176 ? 5.251 8.484 -36.610 1.00 25.63 503 GLU A O 1
ATOM 1237 N N . ASP A 1 177 ? 4.332 10.384 -35.897 1.00 24.13 504 ASP A N 1
ATOM 1238 C CA . ASP A 1 177 ? 3.747 9.754 -34.714 1.00 24.81 504 ASP A CA 1
ATOM 1239 C C . ASP A 1 177 ? 2.473 8.972 -35.067 1.00 21.01 504 ASP A C 1
ATOM 1240 O O . ASP A 1 177 ? 1.929 8.258 -34.238 1.00 20.50 504 ASP A O 1
ATOM 1245 N N . PHE A 1 178 ? 2.012 9.118 -36.301 1.00 19.14 505 PHE A N 1
ATOM 1246 C CA . PHE A 1 178 ? 0.753 8.520 -36.727 1.00 21.68 505 PHE A CA 1
ATOM 1247 C C . PHE A 1 178 ? 0.931 7.523 -37.858 1.00 21.69 505 PHE A C 1
ATOM 1248 O O . PHE A 1 178 ? 1.799 7.682 -38.728 1.00 20.60 505 PHE A O 1
ATOM 1256 N N . ASP A 1 179 ? 0.079 6.509 -37.845 1.00 21.01 506 ASP A N 1
ATOM 1257 C CA . ASP A 1 179 ? -0.131 5.646 -39.003 1.00 22.18 506 ASP A CA 1
ATOM 1258 C C . ASP A 1 179 ? -1.259 6.280 -39.816 1.00 23.15 506 ASP A C 1
ATOM 1259 O O . ASP A 1 179 ? -2.446 6.022 -39.568 1.00 23.97 506 ASP A O 1
ATOM 1264 N N . LEU A 1 180 ? -0.891 7.136 -40.762 1.00 18.82 507 LEU A N 1
ATOM 1265 C CA . LEU A 1 180 ? -1.885 7.962 -41.424 1.00 26.54 507 LEU A CA 1
ATOM 1266 C C . LEU A 1 180 ? -2.861 7.205 -42.348 1.00 22.15 507 LEU A C 1
ATOM 1267 O O . LEU A 1 180 ? -4.027 7.583 -42.407 1.00 21.27 507 LEU A O 1
ATOM 1272 N N . PRO A 1 181 ? -2.395 6.171 -43.086 1.00 26.30 508 PRO A N 1
ATOM 1273 C CA . PRO A 1 181 ? -3.365 5.332 -43.814 1.00 25.77 508 PRO A CA 1
ATOM 1274 C C . PRO A 1 181 ? -4.414 4.711 -42.896 1.00 25.39 508 PRO A C 1
ATOM 1275 O O . PRO A 1 181 ? -5.618 4.768 -43.168 1.00 21.58 508 PRO A O 1
ATOM 1279 N N . LYS A 1 182 ? -3.945 4.133 -41.800 1.00 18.97 509 LYS A N 1
ATOM 1280 C CA . LYS A 1 182 ? -4.840 3.486 -40.866 1.00 25.04 509 LYS A CA 1
ATOM 1281 C C . LYS A 1 182 ? -5.848 4.508 -40.383 1.00 25.72 509 LYS A C 1
ATOM 1282 O O . LYS A 1 182 ? -7.052 4.269 -40.404 1.00 20.38 509 LYS A O 1
ATOM 1288 N N . LEU A 1 183 ? -5.326 5.668 -39.998 1.00 20.70 510 LEU A N 1
ATOM 1289 C CA . LEU A 1 183 ? -6.122 6.756 -39.472 1.00 21.32 510 LEU A CA 1
ATOM 1290 C C . LEU A 1 183 ? -7.206 7.151 -40.473 1.00 22.97 510 LEU A C 1
ATOM 1291 O O . LEU A 1 183 ? -8.382 7.221 -40.122 1.00 27.42 510 LEU A O 1
ATOM 1296 N N . SER A 1 184 ? -6.832 7.370 -41.727 1.00 16.07 511 SER A N 1
ATOM 1297 C CA . SER A 1 184 ? -7.821 7.810 -42.699 1.00 20.00 511 SER A CA 1
ATOM 1298 C C . SER A 1 184 ? -8.876 6.733 -42.991 1.00 20.98 511 SER A C 1
ATOM 1299 O O . SER A 1 184 ? -10.030 7.062 -43.283 1.00 22.68 511 SER A O 1
ATOM 1302 N N . PHE A 1 185 ? -8.490 5.462 -42.917 1.00 17.10 512 PHE A N 1
ATOM 1303 C CA . PHE A 1 185 ? -9.473 4.397 -43.097 1.00 20.69 512 PHE A CA 1
ATOM 1304 C C . PHE A 1 185 ? -10.415 4.318 -41.918 1.00 17.00 512 PHE A C 1
ATOM 1305 O O . PHE A 1 185 ? -11.590 4.007 -42.079 1.00 20.86 512 PHE A O 1
ATOM 1313 N N . ASP A 1 186 ? -9.893 4.579 -40.727 1.00 17.77 513 ASP A N 1
ATOM 1314 C CA . ASP A 1 186 ? -10.710 4.586 -39.522 1.00 22.25 513 ASP A CA 1
ATOM 1315 C C . ASP A 1 186 ? -11.652 5.795 -39.502 1.00 24.42 513 ASP A C 1
ATOM 1316 O O . ASP A 1 186 ? -12.721 5.744 -38.894 1.00 21.43 513 ASP A O 1
ATOM 1321 N N . LEU A 1 187 ? -11.260 6.880 -40.165 1.00 17.50 514 LEU A N 1
ATOM 1322 C CA . LEU A 1 187 ? -12.040 8.126 -40.103 1.00 14.36 514 LEU A CA 1
ATOM 1323 C C . LEU A 1 187 ? -13.014 8.252 -41.263 1.00 14.84 514 LEU A C 1
ATOM 1324 O O . LEU A 1 187 ? -13.992 8.970 -41.173 1.00 20.18 514 LEU A O 1
ATOM 1329 N N . ALA A 1 188 ? -12.738 7.555 -42.356 1.00 22.05 515 ALA A N 1
ATOM 1330 C CA . ALA A 1 188 ? -13.576 7.636 -43.549 1.00 16.22 515 ALA A CA 1
ATOM 1331 C C . ALA A 1 188 ? -15.084 7.366 -43.312 1.00 19.26 515 ALA A C 1
ATOM 1332 O O . ALA A 1 188 ? -15.904 7.960 -44.003 1.00 16.82 515 ALA A O 1
ATOM 1334 N N . PRO A 1 189 ? -15.458 6.497 -42.344 1.00 16.48 516 PRO A N 1
ATOM 1335 C CA . PRO A 1 189 ? -16.906 6.331 -42.152 1.00 16.90 516 PRO A CA 1
ATOM 1336 C C . PRO A 1 189 ? -17.615 7.596 -41.670 1.00 25.12 516 PRO A C 1
ATOM 1337 O O . PRO A 1 189 ? -18.818 7.755 -41.877 1.00 23.67 516 PRO A O 1
ATOM 1341 N N . ALA A 1 190 ? -16.879 8.497 -41.033 1.00 17.98 517 ALA A N 1
ATOM 1342 C CA . ALA A 1 190 ? -17.494 9.725 -40.560 1.00 15.88 517 ALA A CA 1
ATOM 1343 C C . ALA A 1 190 ? -17.849 10.637 -41.744 1.00 15.56 517 ALA A C 1
ATOM 1344 O O . ALA A 1 190 ? -18.718 11.509 -41.642 1.00 15.73 517 ALA A O 1
ATOM 1346 N N . LEU A 1 191 ? -17.182 10.420 -42.873 1.00 20.79 518 LEU A N 1
ATOM 1347 C CA . LEU A 1 191 ? -17.467 11.172 -44.092 1.00 16.46 518 LEU A CA 1
ATOM 1348 C C . LEU A 1 191 ? -18.881 10.890 -44.596 1.00 24.69 518 LEU A C 1
ATOM 1349 O O . LEU A 1 191 ? -19.459 11.715 -45.288 1.00 22.35 518 LEU A O 1
ATOM 1354 N N . VAL A 1 192 ? -19.437 9.727 -44.257 1.00 17.80 519 VAL A N 1
ATOM 1355 C CA . VAL A 1 192 ? -20.784 9.392 -44.702 1.00 18.91 519 VAL A CA 1
ATOM 1356 C C . VAL A 1 192 ? -21.767 9.269 -43.542 1.00 18.94 519 VAL A C 1
ATOM 1357 O O . VAL A 1 192 ? -22.779 8.594 -43.660 1.00 19.94 519 VAL A O 1
ATOM 1361 N N . ASP A 1 193 ? -21.465 9.916 -42.424 1.00 22.66 520 ASP A N 1
ATOM 1362 C CA . ASP A 1 193 ? -22.330 9.849 -41.261 1.00 18.91 520 ASP A CA 1
ATOM 1363 C C . ASP A 1 193 ? -23.676 10.498 -41.607 1.00 26.25 520 ASP A C 1
ATOM 1364 O O . ASP A 1 193 ? -23.741 11.359 -42.488 1.00 19.36 520 ASP A O 1
ATOM 1369 N N . SER A 1 194 ? -24.743 10.067 -40.931 1.00 19.78 521 SER A N 1
ATOM 1370 C CA . SER A 1 194 ? -26.074 10.623 -41.148 1.00 22.14 521 SER A CA 1
ATOM 1371 C C . SER A 1 194 ? -26.142 12.082 -40.707 1.00 26.75 521 SER A C 1
ATOM 1372 O O . SER A 1 194 ? -26.972 12.853 -41.196 1.00 21.51 521 SER A O 1
ATOM 1375 N N . LYS A 1 195 ? -25.266 12.457 -39.777 1.00 19.35 522 LYS A N 1
ATOM 1376 C CA . LYS A 1 195 ? -25.313 13.790 -39.197 1.00 19.09 522 LYS A CA 1
ATOM 1377 C C . LYS A 1 195 ? -24.292 14.751 -39.810 1.00 18.41 522 LYS A C 1
ATOM 1378 O O . LYS A 1 195 ? -23.086 14.494 -39.834 1.00 17.45 522 LYS A O 1
ATOM 1384 N N . ARG A 1 196 ? -24.804 15.883 -40.270 1.00 20.77 523 ARG A N 1
ATOM 1385 C CA . ARG A 1 196 ? -24.018 16.879 -40.979 1.00 23.99 523 ARG A CA 1
ATOM 1386 C C . ARG A 1 196 ? -22.745 17.310 -40.242 1.00 18.56 523 ARG A C 1
ATOM 1387 O O . ARG A 1 196 ? -21.707 17.450 -40.860 1.00 22.59 523 ARG A O 1
ATOM 1395 N N . ARG A 1 197 ? -22.830 17.503 -38.932 1.00 17.22 524 ARG A N 1
ATOM 1396 C CA . ARG A 1 197 ? -21.704 17.962 -38.118 1.00 20.82 524 ARG A CA 1
ATOM 1397 C C . ARG A 1 197 ? -20.546 16.972 -38.068 1.00 22.53 524 ARG A C 1
ATOM 1398 O O . ARG A 1 197 ? -19.356 17.353 -37.974 1.00 18.51 524 ARG A O 1
ATOM 1406 N N . VAL A 1 198 ? -20.902 15.694 -38.121 1.00 21.46 525 VAL A N 1
ATOM 1407 C CA . VAL A 1 198 ? -19.898 14.654 -38.096 1.00 18.15 525 VAL A CA 1
ATOM 1408 C C . VAL A 1 198 ? -19.192 14.685 -39.435 1.00 14.85 525 VAL A C 1
ATOM 1409 O O . VAL A 1 198 ? -17.978 14.631 -39.489 1.00 15.07 525 VAL A O 1
ATOM 1413 N N . ARG A 1 199 ? -19.952 14.845 -40.509 1.00 19.34 526 ARG A N 1
ATOM 1414 C CA . ARG A 1 199 ? -19.379 14.906 -41.855 1.00 18.69 526 ARG A CA 1
ATOM 1415 C C . ARG A 1 199 ? -18.463 16.131 -42.017 1.00 15.59 526 ARG A C 1
ATOM 1416 O O . ARG A 1 199 ? -17.388 16.038 -42.609 1.00 16.54 526 ARG A O 1
ATOM 1424 N N . GLN A 1 200 ? -18.901 17.269 -41.486 1.00 21.22 527 GLN A N 1
ATOM 1425 C CA . GLN A 1 200 ? -18.108 18.494 -41.535 1.00 22.24 527 GLN A CA 1
ATOM 1426 C C . GLN A 1 200 ? -16.804 18.327 -40.760 1.00 18.46 527 GLN A C 1
ATOM 1427 O O . GLN A 1 200 ? -15.745 18.771 -41.204 1.00 19.80 527 GLN A O 1
ATOM 1433 N N . ALA A 1 201 ? -16.891 17.677 -39.604 1.00 16.10 528 ALA A N 1
ATOM 1434 C CA . ALA A 1 201 ? -15.709 17.360 -38.800 1.00 15.24 528 ALA A CA 1
ATOM 1435 C C . ALA A 1 201 ? -14.752 16.470 -39.580 1.00 18.02 528 ALA A C 1
ATOM 1436 O O . ALA A 1 201 ? -13.538 16.715 -39.596 1.00 15.20 528 ALA A O 1
ATOM 1438 N N . ALA A 1 202 ? -15.305 15.447 -40.233 1.00 14.49 529 ALA A N 1
ATOM 1439 C CA . ALA A 1 202 ? -14.503 14.473 -40.966 1.00 20.43 529 ALA A CA 1
ATOM 1440 C C . ALA A 1 202 ? -13.813 15.087 -42.183 1.00 18.80 529 ALA A C 1
ATOM 1441 O O . ALA A 1 202 ? -12.706 14.690 -42.518 1.00 16.12 529 ALA A O 1
ATOM 1443 N N . LEU A 1 203 ? -14.471 16.027 -42.857 1.00 16.10 530 LEU A N 1
ATOM 1444 C CA . LEU A 1 203 ? -13.826 16.727 -43.963 1.00 19.37 530 LEU A CA 1
ATOM 1445 C C . LEU A 1 203 ? -12.651 17.575 -43.451 1.00 14.90 530 LEU A C 1
ATOM 1446 O O . LEU A 1 203 ? -11.573 17.574 -44.053 1.00 23.99 530 LEU A O 1
ATOM 1451 N N . GLU A 1 204 ? -12.834 18.276 -42.331 1.00 14.52 531 GLU A N 1
ATOM 1452 C CA . GLU A 1 204 ? -11.682 18.991 -41.754 1.00 16.75 531 GLU A CA 1
ATOM 1453 C C . GLU A 1 204 ? -10.538 18.044 -41.416 1.00 21.74 531 GLU A C 1
ATOM 1454 O O . GLU A 1 204 ? -9.341 18.341 -41.681 1.00 24.53 531 GLU A O 1
ATOM 1460 N N . ALA A 1 205 ? -10.899 16.896 -40.834 1.00 16.43 532 ALA A N 1
ATOM 1461 C CA . ALA A 1 205 ? -9.891 15.913 -40.494 1.00 19.40 532 ALA A CA 1
ATOM 1462 C C . ALA A 1 205 ? -9.170 15.466 -41.753 1.00 20.88 532 ALA A C 1
ATOM 1463 O O . ALA A 1 205 ? -7.957 15.338 -41.742 1.00 15.91 532 ALA A O 1
ATOM 1465 N N . PHE A 1 206 ? -9.903 15.257 -42.840 1.00 14.41 533 PHE A N 1
ATOM 1466 C CA . PHE A 1 206 ? -9.265 14.823 -44.078 1.00 15.10 533 PHE A CA 1
ATOM 1467 C C . PHE A 1 206 ? -8.348 15.914 -44.657 1.00 21.11 533 PHE A C 1
ATOM 1468 O O . PHE A 1 206 ? -7.309 15.592 -45.228 1.00 24.56 533 PHE A O 1
ATOM 1476 N N . ALA A 1 207 ? -8.703 17.189 -44.491 1.00 18.80 534 ALA A N 1
ATOM 1477 C CA . ALA A 1 207 ? -7.797 18.263 -44.898 1.00 22.13 534 ALA A CA 1
ATOM 1478 C C . ALA A 1 207 ? -6.480 18.167 -44.128 1.00 22.01 534 ALA A C 1
ATOM 1479 O O . ALA A 1 207 ? -5.379 18.268 -44.721 1.00 22.02 534 ALA A O 1
ATOM 1481 N N . VAL A 1 208 ? -6.580 17.951 -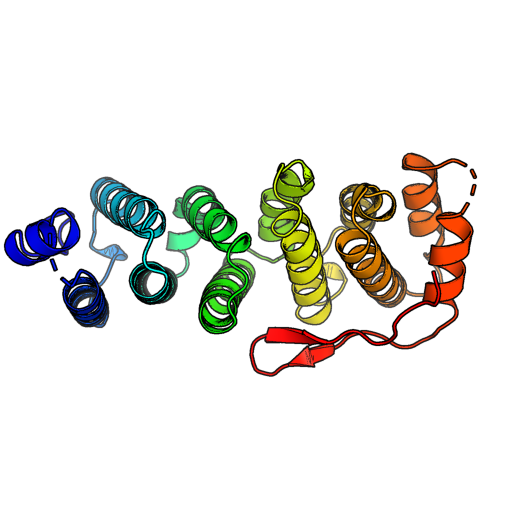42.814 1.00 20.48 535 VAL A N 1
ATOM 1482 C CA . VAL A 1 208 ? -5.357 17.803 -42.020 1.00 18.47 535 VAL A CA 1
ATOM 1483 C C . VAL A 1 208 ? -4.542 16.541 -42.377 1.00 20.24 535 VAL A C 1
ATOM 1484 O O . VAL A 1 208 ? -3.298 16.559 -42.376 1.00 27.02 535 VAL A O 1
ATOM 1488 N N . LEU A 1 209 ? -5.224 15.444 -42.671 1.00 19.24 536 LEU A N 1
ATOM 1489 C CA . LEU A 1 209 ? -4.517 14.254 -43.142 1.00 24.33 536 LEU A CA 1
ATOM 1490 C C . LEU A 1 209 ? -3.786 14.539 -44.452 1.00 20.06 536 LEU A C 1
ATOM 1491 O O . LEU A 1 209 ? -2.637 14.179 -44.591 1.00 21.31 536 LEU A O 1
ATOM 1496 N N . ALA A 1 210 ? -4.459 15.179 -45.409 1.00 26.69 537 ALA A N 1
ATOM 1497 C CA . ALA A 1 210 ? -3.819 15.517 -46.683 1.00 30.60 537 ALA A CA 1
ATOM 1498 C C . ALA A 1 210 ? -2.570 16.353 -46.448 1.00 28.20 537 ALA A C 1
ATOM 1499 O O . ALA A 1 210 ? -1.518 16.092 -47.032 1.00 28.96 537 ALA A O 1
ATOM 1501 N N . SER A 1 211 ? -2.691 17.351 -45.579 1.00 25.57 538 SER A N 1
ATOM 1502 C CA . SER A 1 211 ? -1.550 18.200 -45.253 1.00 25.86 538 SER A CA 1
ATOM 1503 C C . SER A 1 211 ? -0.409 17.425 -44.586 1.00 30.93 538 SER A C 1
ATOM 1504 O O . SER A 1 211 ? 0.775 17.726 -44.806 1.00 36.61 538 SER A O 1
ATOM 1507 N N . SER A 1 212 ? -0.747 16.427 -43.781 1.00 27.41 539 SER A N 1
ATOM 1508 C CA . SER A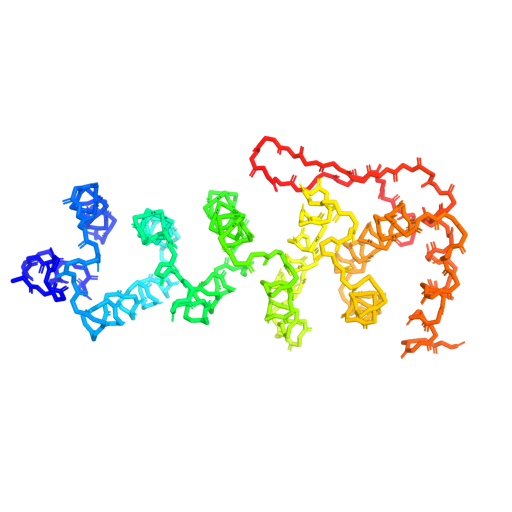 1 212 ? 0.272 15.715 -43.021 1.00 31.77 539 SER A CA 1
ATOM 1509 C C . SER A 1 212 ? 0.966 14.632 -43.825 1.00 33.71 539 SER A C 1
ATOM 1510 O O . SER A 1 212 ? 2.114 14.301 -43.553 1.00 28.23 539 SER A O 1
ATOM 1513 N N . MET A 1 213 ? 0.254 14.071 -44.797 1.00 34.68 540 MET A N 1
ATOM 1514 C CA . MET A 1 213 ? 0.833 13.090 -45.706 1.00 36.95 540 MET A CA 1
ATOM 1515 C C . MET A 1 213 ? 1.754 13.739 -46.729 1.00 46.84 540 MET A C 1
ATOM 1516 O O . MET A 1 213 ? 2.638 13.080 -47.282 1.00 47.02 540 MET A O 1
ATOM 1521 N N . GLY A 1 214 ? 1.528 15.025 -46.994 1.00 53.98 541 GLY A N 1
ATOM 1522 C CA . GLY A 1 214 ? 2.187 15.708 -48.096 1.00 59.19 541 GLY A CA 1
ATOM 1523 C C . GLY A 1 214 ? 1.494 15.323 -49.394 1.00 72.07 541 GLY A C 1
ATOM 1524 O O . GLY A 1 214 ? 1.029 14.190 -49.533 1.00 78.63 541 GLY A O 1
ATOM 1525 N N . SER A 1 215 ? 1.436 16.251 -50.349 1.00 79.26 542 SER A N 1
ATOM 1526 C CA . SER A 1 215 ? 0.613 16.085 -51.556 1.00 83.28 542 SER A CA 1
ATOM 1527 C C . SER A 1 215 ? 0.959 14.857 -52.414 1.00 79.65 542 SER A C 1
ATOM 1528 O O . SER A 1 215 ? 0.127 14.371 -53.189 1.00 84.93 542 SER A O 1
ATOM 1531 N N . GLY A 1 216 ? 2.181 14.354 -52.269 1.00 66.37 543 GLY A N 1
ATOM 1532 C CA . GLY A 1 216 ? 2.608 13.178 -53.004 1.00 57.17 543 GLY A CA 1
ATOM 1533 C C . GLY A 1 216 ? 2.027 11.873 -52.491 1.00 63.06 543 GLY A C 1
ATOM 1534 O O . GLY A 1 216 ? 2.445 10.804 -52.928 1.00 62.00 543 GLY A O 1
ATOM 1535 N N . LYS A 1 217 ? 1.064 11.958 -51.569 1.00 72.23 544 LYS A N 1
ATOM 1536 C CA . LYS A 1 217 ? 0.385 10.777 -51.017 1.00 77.28 544 LYS A CA 1
ATOM 1537 C C . LYS A 1 217 ? -1.089 10.974 -50.642 1.00 73.23 544 LYS A C 1
ATOM 1538 O O . LYS A 1 217 ? -1.516 10.484 -49.604 1.00 78.60 544 LYS A O 1
ATOM 1544 N N . THR A 1 218 ? -1.860 11.660 -51.486 1.00 69.53 545 THR A N 1
ATOM 1545 C CA . THR A 1 218 ? -3.303 11.856 -51.275 1.00 63.92 545 THR A CA 1
ATOM 1546 C C . THR A 1 218 ? -4.106 10.659 -51.812 1.00 58.95 545 THR A C 1
ATOM 1547 O O . THR A 1 218 ? -5.324 10.448 -51.514 1.00 61.33 545 THR A O 1
ATOM 1551 N N . ASN A 1 219 ? -3.353 9.832 -52.500 1.00 52.61 546 ASN A N 1
ATOM 1552 C CA . ASN A 1 219 ? -3.872 8.703 -53.198 1.00 54.49 546 ASN A CA 1
ATOM 1553 C C . ASN A 1 219 ? -4.566 7.783 -52.204 1.00 44.56 546 ASN A C 1
ATOM 1554 O O . ASN A 1 219 ? -5.559 7.226 -52.493 1.00 48.72 546 ASN A O 1
ATOM 1559 N N . VAL A 1 220 ? -4.001 7.650 -51.037 1.00 36.29 547 VAL A N 1
ATOM 1560 C CA . VAL A 1 220 ? -4.471 6.784 -49.978 1.00 36.46 547 VAL A CA 1
ATOM 1561 C C . VAL A 1 220 ? -5.757 7.342 -49.382 1.00 27.31 547 VAL A C 1
ATOM 1562 O O . VAL A 1 220 ? -6.612 6.576 -48.937 1.00 24.98 547 VAL A O 1
ATOM 1566 N N . LEU A 1 221 ? -5.905 8.671 -49.416 1.00 24.29 548 LEU A N 1
ATOM 1567 C CA . LEU A 1 221 ? -7.120 9.324 -48.945 1.00 24.02 548 LEU A CA 1
ATOM 1568 C C . LEU A 1 221 ? -8.267 9.023 -49.878 1.00 28.58 548 LEU A C 1
ATOM 1569 O O . LEU A 1 221 ? -9.416 8.820 -49.442 1.00 23.75 548 LEU A O 1
ATOM 1574 N N . PHE A 1 222 ? -7.963 9.002 -51.173 1.00 24.54 549 PHE A N 1
ATOM 1575 C CA . PHE A 1 222 ? -9.017 8.637 -52.122 1.00 30.10 549 PHE A CA 1
ATOM 1576 C C . PHE A 1 222 ? -9.389 7.140 -52.047 1.00 33.66 549 PHE A C 1
ATOM 1577 O O . PHE A 1 222 ? -10.552 6.767 -52.263 1.00 28.63 549 PHE A O 1
ATOM 1585 N N . LYS A 1 223 ? -8.448 6.284 -51.712 1.00 28.48 550 LYS A N 1
ATOM 1586 C CA . LYS A 1 223 ? -8.770 4.917 -51.445 1.00 23.13 550 LYS A CA 1
ATOM 1587 C C . LYS A 1 223 ? -9.646 4.799 -50.202 1.00 25.49 550 LYS A C 1
ATOM 1588 O O . LYS A 1 223 ? -10.572 4.045 -50.196 1.00 25.58 550 LYS A O 1
ATOM 1594 N N . ALA A 1 224 ? -9.317 5.548 -49.162 1.00 20.84 551 ALA A N 1
ATOM 1595 C CA . ALA A 1 224 ? -10.148 5.600 -47.968 1.00 21.74 551 ALA A CA 1
ATOM 1596 C C . ALA A 1 224 ? -11.585 6.006 -48.316 1.00 26.95 551 ALA A C 1
ATOM 1597 O O . ALA A 1 224 ? -12.532 5.385 -47.841 1.00 23.84 551 ALA A O 1
ATOM 1599 N N . VAL A 1 225 ? -11.740 7.044 -49.138 1.00 24.62 552 VAL A N 1
ATOM 1600 C CA . VAL A 1 225 ? -13.068 7.458 -49.571 1.00 20.16 552 VAL A CA 1
ATOM 1601 C C . VAL A 1 225 ? -13.733 6.317 -50.359 1.00 23.41 552 VAL A C 1
ATOM 1602 O O . VAL A 1 225 ? -14.948 6.115 -50.278 1.00 23.30 552 VAL A O 1
ATOM 1606 N N . ASP A 1 226 ? -12.938 5.557 -51.107 1.00 22.32 553 ASP A N 1
ATOM 1607 C CA . ASP A 1 226 ? -13.515 4.463 -51.879 1.00 26.22 553 ASP A CA 1
ATOM 1608 C C . ASP A 1 226 ? -14.121 3.408 -50.970 1.00 27.69 553 ASP A C 1
ATOM 1609 O O . ASP A 1 226 ? -15.132 2.823 -51.316 1.00 27.01 553 ASP A O 1
ATOM 1614 N N . THR A 1 227 ? -13.504 3.158 -49.813 1.00 26.46 554 THR A N 1
ATOM 1615 C CA . THR A 1 227 ? -14.070 2.167 -48.891 1.00 30.84 554 THR A CA 1
ATOM 1616 C C . THR A 1 227 ? -15.446 2.538 -48.288 1.00 33.76 554 THR A C 1
ATOM 1617 O O . THR A 1 227 ? -16.099 1.693 -47.656 1.00 34.53 554 THR A O 1
ATOM 1621 N N . VAL A 1 228 ? -15.908 3.773 -48.467 1.00 32.11 555 VAL A N 1
ATOM 1622 C CA . VAL A 1 228 ? -17.187 4.125 -47.866 1.00 31.38 555 VAL A CA 1
ATOM 1623 C C . VAL A 1 228 ? -18.197 4.691 -48.856 1.00 30.15 555 VAL A C 1
ATOM 1624 O O . VAL A 1 228 ? -19.309 4.992 -48.458 1.00 33.18 555 VAL A O 1
ATOM 1628 N N . GLU A 1 229 ? -17.836 4.848 -50.127 1.00 27.87 556 GLU A N 1
ATOM 1629 C CA . GLU A 1 229 ? -18.831 5.304 -51.096 1.00 34.91 556 GLU A CA 1
ATOM 1630 C C . GLU A 1 229 ? -18.821 4.581 -52.452 1.00 45.47 556 GLU A C 1
ATOM 1631 O O . GLU A 1 229 ? -19.751 3.832 -52.751 1.00 63.41 556 GLU A O 1
ATOM 1637 N N . LEU A 1 230 ? -17.802 4.809 -53.275 1.00 49.55 557 LEU A N 1
ATOM 1638 C CA . LEU A 1 230 ? -17.771 4.255 -54.645 1.00 54.79 557 LEU A CA 1
ATOM 1639 C C . LEU A 1 230 ? -18.910 4.829 -55.493 1.00 61.20 557 LEU A C 1
ATOM 1640 O O . LEU A 1 230 ? -18.675 5.400 -56.562 1.00 66.82 557 LEU A O 1
ATOM 1645 N N . GLY A 1 236 ? -20.023 12.208 -54.777 1.00 55.77 563 GLY A N 1
ATOM 1646 C CA . GLY A 1 236 ? -20.721 12.851 -53.672 1.00 52.30 563 GLY A CA 1
ATOM 1647 C C . GLY A 1 236 ? -19.748 13.138 -52.542 1.00 42.99 563 GLY A C 1
ATOM 1648 O O . GLY A 1 236 ? -19.404 14.295 -52.279 1.00 40.31 563 GLY A O 1
ATOM 1649 N N . VAL A 1 237 ? -19.295 12.080 -51.877 1.00 34.72 564 VAL A N 1
ATOM 1650 C CA . VAL A 1 237 ? -18.285 12.206 -50.834 1.00 33.07 564 VAL A CA 1
ATOM 1651 C C . VAL A 1 237 ? -16.962 12.517 -51.480 1.00 29.56 564 VAL A C 1
ATOM 1652 O O . VAL A 1 237 ? -16.180 13.297 -50.968 1.00 31.43 564 VAL A O 1
ATOM 1656 N N . MET A 1 238 ? -16.719 11.897 -52.626 1.00 26.04 565 MET A N 1
ATOM 1657 C CA . MET A 1 238 ? -15.544 12.182 -53.417 1.00 26.01 565 MET A CA 1
ATOM 1658 C C . MET A 1 238 ? -15.491 13.668 -53.784 1.00 26.87 565 MET A C 1
ATOM 1659 O O . MET A 1 238 ? -14.457 14.334 -53.618 1.00 22.30 565 MET A O 1
ATOM 1664 N N . ASN A 1 239 ? -16.623 14.184 -54.256 1.00 30.91 566 ASN A N 1
ATOM 1665 C CA . ASN A 1 239 ? -16.713 15.586 -54.662 1.00 36.85 566 ASN A CA 1
ATOM 1666 C C . ASN A 1 239 ? -16.466 16.558 -53.504 1.00 27.65 566 ASN A C 1
ATOM 1667 O O . ASN A 1 239 ? -15.708 17.503 -53.643 1.00 31.32 566 ASN A O 1
ATOM 1672 N N . ALA A 1 240 ? -17.120 16.324 -52.375 1.00 24.57 567 ALA A N 1
ATOM 1673 C CA . ALA A 1 240 ? -16.914 17.120 -51.179 1.00 26.07 567 ALA A CA 1
ATOM 1674 C C . ALA A 1 240 ? -15.465 17.029 -50.670 1.00 21.34 567 ALA A C 1
ATOM 1675 O O . ALA A 1 240 ? -14.884 18.032 -50.291 1.00 25.39 567 ALA A O 1
ATOM 1677 N N . VAL A 1 241 ? -14.878 15.838 -50.665 1.00 24.09 568 VAL A N 1
ATOM 1678 C CA . VAL A 1 241 ? -13.494 15.692 -50.217 1.00 19.18 568 VAL A CA 1
ATOM 1679 C C . VAL A 1 241 ? -12.565 16.495 -51.110 1.00 19.87 568 VAL A C 1
ATOM 1680 O O . VAL A 1 241 ? -11.702 17.212 -50.626 1.00 20.65 568 VAL A O 1
ATOM 1684 N N . GLN A 1 242 ? -12.727 16.383 -52.407 1.00 27.80 569 GLN A N 1
ATOM 1685 C CA . GLN A 1 242 ? -11.902 17.113 -53.340 1.00 30.23 569 GLN A CA 1
ATOM 1686 C C . GLN A 1 242 ? -12.094 18.617 -53.219 1.00 32.05 569 GLN A C 1
ATOM 1687 O O . GLN A 1 242 ? -11.162 19.344 -53.227 1.00 28.65 569 GLN A O 1
ATOM 1693 N N . ALA A 1 243 ? -13.335 19.033 -53.057 1.00 39.01 570 ALA A N 1
ATOM 1694 C CA . ALA A 1 243 ? -13.641 20.446 -52.866 1.00 30.19 570 ALA A CA 1
ATOM 1695 C C . ALA A 1 243 ? -12.923 20.954 -51.626 1.00 21.34 570 ALA A C 1
ATOM 1696 O O . ALA A 1 243 ? -12.248 21.966 -51.684 1.00 28.26 570 ALA A O 1
ATOM 1698 N N . ARG A 1 244 ? -13.041 20.230 -50.514 1.00 20.19 571 ARG A N 1
ATOM 1699 C CA . ARG A 1 244 ? -12.353 20.613 -49.283 1.00 22.66 571 ARG A CA 1
ATOM 1700 C C . ARG A 1 244 ? -10.827 20.665 -49.441 1.00 28.13 571 ARG A C 1
ATOM 1701 O O . ARG A 1 244 ? -10.187 21.605 -48.984 1.00 27.19 571 ARG A O 1
ATOM 1709 N N . LEU A 1 245 ? -10.251 19.650 -50.075 1.00 26.47 572 LEU A N 1
ATOM 1710 C CA . LEU A 1 245 ? -8.792 19.563 -50.246 1.00 20.97 572 LEU A CA 1
ATOM 1711 C C . LEU A 1 245 ? -8.274 20.661 -51.152 1.00 25.91 572 LEU A C 1
ATOM 1712 O O . LEU A 1 245 ? -7.149 21.109 -50.990 1.00 34.55 572 LEU A O 1
ATOM 1717 N N . ALA A 1 246 ? -9.087 21.077 -52.120 1.00 25.78 573 ALA A N 1
ATOM 1718 C CA . ALA A 1 246 ? -8.692 22.167 -53.006 1.00 34.78 573 ALA A CA 1
ATOM 1719 C C . ALA A 1 246 ? -8.537 23.479 -52.227 1.00 41.08 573 ALA A C 1
ATOM 1720 O O . ALA A 1 246 ? -7.712 24.321 -52.577 1.00 37.57 573 ALA A O 1
ATOM 1722 N N . ARG A 1 247 ? -9.334 23.649 -51.171 1.00 43.95 574 ARG A N 1
ATOM 1723 C CA . ARG A 1 247 ? -9.183 24.800 -50.273 1.00 39.59 574 ARG A CA 1
ATOM 1724 C C . ARG A 1 247 ? -7.973 24.594 -49.381 1.00 42.45 574 ARG A C 1
ATOM 1725 O O . ARG A 1 247 ? -8.041 23.871 -48.386 1.00 42.83 574 ARG A O 1
ATOM 1733 N N . LYS A 1 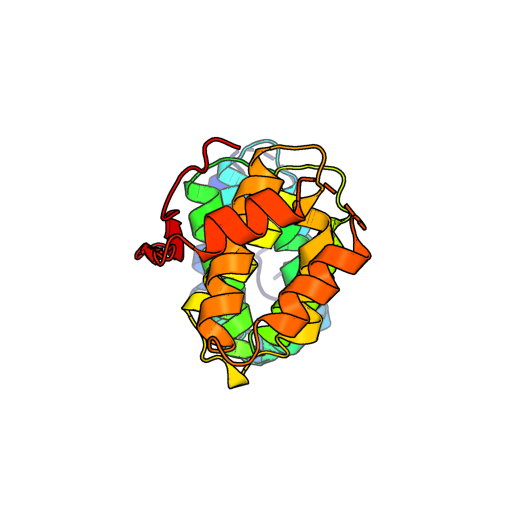248 ? -6.865 25.231 -49.722 1.00 41.38 575 LYS A N 1
ATOM 1734 C CA . LYS A 1 248 ? -5.647 24.986 -48.977 1.00 44.28 575 LYS A CA 1
ATOM 1735 C C . LYS A 1 248 ? -5.641 25.772 -47.663 1.00 45.70 575 LYS A C 1
ATOM 1736 O O . LYS A 1 248 ? -4.746 26.566 -47.415 1.00 57.07 575 LYS A O 1
ATOM 1742 N N . THR A 1 249 ? -6.642 25.555 -46.822 1.00 34.38 576 THR A N 1
ATOM 1743 C CA . THR A 1 249 ? -6.667 26.197 -45.515 1.00 31.26 576 THR A CA 1
ATOM 1744 C C . THR A 1 249 ? -6.995 25.133 -44.482 1.00 18.98 576 THR A C 1
ATOM 1745 O O . THR A 1 249 ? -7.763 24.218 -44.738 1.00 25.62 576 THR A O 1
ATOM 1749 N N . LEU A 1 250 ? -6.386 25.234 -43.318 1.00 23.10 577 LEU A N 1
ATOM 1750 C CA . LEU A 1 250 ? -6.482 24.165 -42.342 1.00 24.18 577 LEU A CA 1
ATOM 1751 C C . LEU A 1 250 ? -7.157 24.671 -41.082 1.00 18.28 577 LEU A C 1
ATOM 1752 O O . LEU A 1 250 ? -7.101 25.862 -40.805 1.00 19.43 577 LEU A O 1
ATOM 1757 N N . PRO A 1 251 ? -7.782 23.766 -40.306 1.00 22.36 578 PRO A N 1
ATOM 1758 C CA . PRO A 1 251 ? -8.284 24.180 -38.995 1.00 20.92 578 PRO A CA 1
ATOM 1759 C C . PRO A 1 251 ? -7.096 24.478 -38.084 1.00 21.25 578 PRO A C 1
ATOM 1760 O O . PRO A 1 251 ? -5.964 24.191 -38.463 1.00 20.44 578 PRO A O 1
ATOM 1764 N N . ARG A 1 252 ? -7.342 25.050 -36.912 1.00 19.49 579 ARG A N 1
ATOM 1765 C CA . ARG A 1 252 ? -6.275 25.380 -35.973 1.00 18.43 579 ARG A CA 1
ATOM 1766 C C . ARG A 1 252 ? -6.783 25.073 -34.599 1.00 20.69 579 ARG A C 1
ATOM 1767 O O . ARG A 1 252 ? -7.986 24.826 -34.423 1.00 18.11 579 ARG A O 1
ATOM 1775 N N . LEU A 1 253 ? -5.886 25.136 -33.624 1.00 18.23 580 LEU A N 1
ATOM 1776 C CA . LEU A 1 253 ? -6.236 24.892 -32.235 1.00 18.53 580 LEU A CA 1
ATOM 1777 C C . LEU A 1 253 ? -6.259 26.174 -31.437 1.00 20.99 580 LEU A C 1
ATOM 1778 O O . LEU A 1 253 ? -5.347 26.982 -31.539 1.00 28.55 580 LEU A O 1
ATOM 1783 N N . THR A 1 254 ? -7.288 26.355 -30.622 1.00 32.93 581 THR A N 1
ATOM 1784 C CA . THR A 1 254 ? -7.273 27.433 -29.646 1.00 34.26 581 THR A CA 1
ATOM 1785 C C . THR A 1 254 ? -6.305 27.084 -28.524 1.00 36.20 581 THR A C 1
ATOM 1786 O O . THR A 1 254 ? -5.799 25.977 -28.461 1.00 30.92 581 THR A O 1
ATOM 1790 N N . GLU A 1 255 ? -6.074 28.042 -27.632 1.00 37.05 582 GLU A N 1
ATOM 1791 C CA . GLU A 1 255 ? -5.251 27.807 -26.455 1.00 40.84 582 GLU A CA 1
ATOM 1792 C C . GLU A 1 255 ? -5.905 26.734 -25.593 1.00 52.05 582 GLU A C 1
ATOM 1793 O O . GLU A 1 255 ? -5.226 25.884 -25.019 1.00 54.39 582 GLU A O 1
ATOM 1799 N N . GLN A 1 256 ? -7.232 26.756 -25.540 1.00 53.65 583 GLN A N 1
ATOM 1800 C CA . GLN A 1 256 ? -7.982 25.771 -24.770 1.00 56.21 583 GLN A CA 1
ATOM 1801 C C . GLN A 1 256 ? -7.954 24.383 -25.410 1.00 53.62 583 GLN A C 1
ATOM 1802 O O . GLN A 1 256 ? -8.571 23.450 -24.896 1.00 68.62 583 GLN A O 1
ATOM 1808 N N . GLY A 1 257 ? -7.243 24.243 -26.526 1.00 42.35 584 GLY A N 1
ATOM 1809 C CA . GLY A 1 257 ? -7.163 22.956 -27.199 1.00 30.01 584 GLY A CA 1
ATOM 1810 C C . GLY A 1 257 ? -8.370 22.658 -28.067 1.00 28.04 584 GLY A C 1
ATOM 1811 O O . GLY A 1 257 ? -8.505 21.551 -28.563 1.00 28.68 584 GLY A O 1
ATOM 1812 N N . PHE A 1 258 ? -9.253 23.634 -28.273 1.00 24.94 585 PHE A N 1
ATOM 1813 C CA . PHE A 1 258 ? -10.431 23.402 -29.111 1.00 22.07 585 PHE A CA 1
ATOM 1814 C C . PHE A 1 258 ? -10.045 23.544 -30.568 1.00 23.84 585 PHE A C 1
ATOM 1815 O O . PHE A 1 258 ? -9.119 24.282 -30.892 1.00 26.39 585 PHE A O 1
ATOM 1823 N N . VAL A 1 259 ? -10.763 22.850 -31.444 1.00 21.71 586 VAL A N 1
ATOM 1824 C CA . VAL A 1 259 ? -10.560 22.988 -32.872 1.00 14.67 586 VAL A CA 1
ATOM 1825 C C . VAL A 1 259 ? -11.448 24.098 -33.441 1.00 18.20 586 VAL A C 1
ATOM 1826 O O . VAL A 1 259 ? -12.662 24.100 -33.255 1.00 22.62 586 VAL A O 1
ATOM 1830 N N . GLU A 1 260 ? -10.829 25.026 -34.152 1.00 18.63 587 GLU A N 1
ATOM 1831 C CA . GLU A 1 260 ? -11.556 25.987 -34.961 1.00 19.45 587 GLU A CA 1
ATOM 1832 C C . GLU A 1 260 ? -11.445 25.576 -36.415 1.00 23.75 587 GLU A C 1
ATOM 1833 O O . GLU A 1 260 ? -10.347 25.315 -36.893 1.00 20.70 587 GLU A O 1
ATOM 1839 N N . TYR A 1 261 ? -12.569 25.542 -37.122 1.00 15.88 588 TYR A N 1
ATOM 1840 C CA . TYR A 1 261 ? -12.584 25.060 -38.494 1.00 15.92 588 TYR A CA 1
ATOM 1841 C C . TYR A 1 261 ? -12.149 26.141 -39.460 1.00 16.87 588 TYR A C 1
ATOM 1842 O O . TYR A 1 261 ? -12.339 27.329 -39.211 1.00 18.53 588 TYR A O 1
ATOM 1851 N N . ALA A 1 262 ? -11.593 25.724 -40.587 1.00 21.57 589 ALA A N 1
ATOM 1852 C CA . ALA A 1 262 ? -11.103 26.673 -41.576 1.00 25.74 589 ALA A CA 1
ATOM 1853 C C . ALA A 1 262 ? -12.229 27.206 -42.438 1.00 31.07 589 ALA A C 1
ATOM 1854 O O . ALA A 1 262 ? -12.211 28.359 -42.869 1.00 38.34 589 ALA A O 1
ATOM 1856 N N . ILE A 1 263 ? -13.224 26.379 -42.690 1.00 35.20 590 ILE A N 1
ATOM 1857 C CA . ILE A 1 263 ? -14.201 26.749 -43.693 1.00 46.56 590 ILE A CA 1
ATOM 1858 C C . ILE A 1 263 ? -15.451 25.887 -43.556 1.00 47.00 590 ILE A C 1
ATOM 1859 O O . ILE A 1 263 ? -15.358 24.716 -43.190 1.00 44.59 590 ILE A O 1
ATOM 1864 N N . LEU A 1 264 ? -16.617 26.489 -43.796 1.00 55.63 591 LEU A N 1
ATOM 1865 C CA . LEU A 1 264 ? -17.860 25.729 -43.933 1.00 60.54 591 LEU A CA 1
ATOM 1866 C C . LEU A 1 264 ? -18.103 25.510 -45.432 1.00 59.64 591 LEU A C 1
ATOM 1867 O O . LEU A 1 264 ? -18.243 26.457 -46.227 1.00 48.35 591 LEU A O 1
ATOM 1872 N N . MET A 1 265 ? -17.980 24.246 -45.824 1.00 60.32 592 MET A N 1
ATOM 1873 C CA . MET A 1 265 ? -18.169 23.846 -47.205 1.00 57.50 592 MET A CA 1
ATOM 1874 C C . MET A 1 265 ? -19.643 23.995 -47.490 1.00 58.36 592 MET A C 1
ATOM 1875 O O . MET A 1 265 ? -20.472 23.710 -46.627 1.00 60.20 592 MET A O 1
ATOM 1880 N N . PRO A 1 266 ? -19.996 24.423 -48.683 1.00 54.42 593 PRO A N 1
ATOM 1881 C CA . PRO A 1 266 ? -21.400 24.643 -48.972 1.00 61.11 593 PRO A CA 1
ATOM 1882 C C . PRO A 1 266 ? -22.160 23.348 -48.767 1.00 65.65 593 PRO A C 1
ATOM 1883 O O . PRO A 1 266 ? -23.244 23.403 -48.208 1.00 73.12 593 PRO A O 1
ATOM 1887 N N . SER A 1 267 ? -21.540 22.229 -49.122 1.00 58.53 594 SER A N 1
ATOM 1888 C CA . SER A 1 267 ? -22.024 20.886 -48.857 1.00 57.59 594 SER A CA 1
ATOM 1889 C C . SER A 1 267 ? -22.507 20.553 -47.443 1.00 42.64 594 SER A C 1
A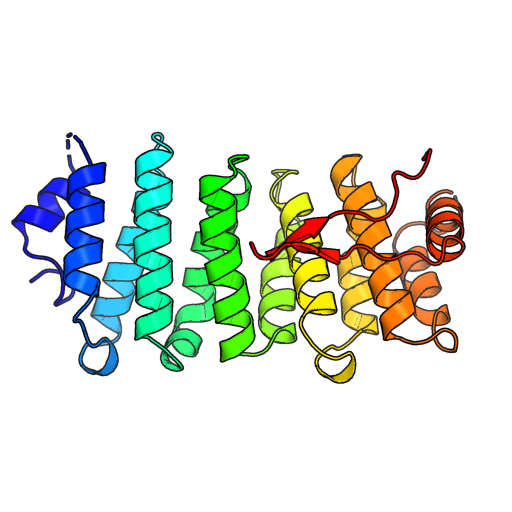TOM 1890 O O . SER A 1 267 ? -22.354 21.287 -46.495 1.00 46.33 594 SER A O 1
#

InterPro domains:
  IPR011989 Armadillo-like helical [G3DSA:1.25.10.10] (110-318)
  IPR011989 Armadillo-like helical [G3DSA:1.25.10.10] (345-594)
  IPR011989 Armadillo-like helical [G3DSA:1.25.10.10] (1241-1469)
  IPR011989 Armadillo-like helical [G3DSA:1.25.10.10] (1520-1771)
  IPR016024 Armadillo-type fold [SSF48371] (146-239)
  IPR016024 Armadillo-type fold [SSF48371] (358-1465)
  IPR016024 Armadillo-type fold [SSF48371] (1393-1744)
  IPR034085 TOG domain [SM01349] (339-574)
  IPR034085 TOG domain [SM01349] (1251-1486)
  IPR034085 TOG domain [SM01349] (1533-1776)

Solvent-accessible surface area: 11461 Å² total; per-residue (Å²): 141,75,38,93,11,0,41,115,102,3,20,51,90,0,91,145,161,57,54,97,0,0,75,49,0,50,114,70,0,38,99,23,91,4,99,92,16,64,96,79,21,0,70,17,0,8,58,10,1,85,78,0,8,88,32,123,58,71,120,3,10,40,10,0,0,46,0,0,41,42,0,0,64,91,8,22,147,47,0,103,109,6,5,39,69,0,10,49,1,0,10,56,5,1,27,32,123,87,105,56,0,49,44,6,4,6,92,0,0,44,45,0,2,120,64,20,26,9,30,117,0,0,33,64,0,11,112,34,28,167,65,197,61,34,92,2,27,35,15,0,0,15,0,0,0,0,0,10,60,63,44,70,43,142,58,17,67,17,67,90,0,0,86,55,0,0,63,3,6,63,22,96,99,131,157,1,80,45,0,0,18,2,0,0,6,3,0,16,64,29,24,32,99,73,135,22,103,22,0,51,118,0,2,69,82,37,85,179,73,18,62,102,14,0,81,42,0,28,77,127,180,57,78,5,138,41,28,185,88,6,18,22,80,82,35,38,149,24,132,95

Secondary structure (DSSP, 8-state):
-BTTTB-HHHHHHHH--HHHHHHHHHHHHHT--GGGS-HHHHHHHHHHHHHHTT-SSHHHHHHHHHHHHHHHHHHGGGGGGGHHHHHHHHHHGGG---HHHHHHHHHHHHHHHHHH-HHHHHHHHHGGGG-S-HHHHHHHHHHHHHHHHHS-GGGS-HHHHHHHHGGGGG-SSHHHHHHHHHHHHHHHHHH-GGG-HHHHHHHHTT---HHHHHHHHHHS----EE-TTSPEEPS-----

Nearest PDB structures (foldseek):
  5dn7-assembly1_A  TM=1.004E+00  e=1.207E-32  Mus musculus
  2qk2-assembly1_A  TM=7.564E-01  e=3.877E-06  Drosophila melanogaster
  2of3-assembly1_A  TM=7.866E-01  e=7.653E-05  Caenorhabditis elegans
  8whl-assembly2_C  TM=7.468E-01  e=7.320E-05  Homo sapiens
  3woy-assembly1_A  TM=6.916E-01  e=4.690E-05  Homo sapiens

B-factor: mean 34.98, std 16.11, range [11.86, 99.35]

CATH classification: 1.25.10.10

Radius of gyration: 19.47 Å; Cα contacts (8 Å, |Δi|>4): 295; chains: 1; bounding box: 33×30×60 Å

Sequence (240 aa):
LKFEIIPQELHARLLDNRTQAVEELKQLLGKFNPSSTPHASLVGFISLLYNLLDDSNFKVVHGTLQVLHLLVIRLGEQVQQFLGPVIAASVKVLADNKLVIKQEYMKIFLKLMKEVGPQRVLSLLLENLKHKHSRRVREEVVNICICSLLTYPSEDFDLPKLSFDLAPALVDSKRRVRQAALEAFAVLASSMGSGKTNVLFKAVDTVELGVMNAVQARLARKTLPRLTEQGFVEYAILMPS

Organism: Mus musculus (NCBI:txid10090)

GO terms:
  GO:0036064 ciliary basal body (C, IDA)
  GO:0005874 microtubule (C, IDA)
  GO:0005929 cilium (C, IDA)
  GO:0031116 positive regulation of microtubule polymerization (P, IDA)

Foldseek 3Di:
DQLVQDDVVLVCCCVPVNLVSLVVSLVSLVPDACVPGDPVSVVVVLVSLLVQCVDPDVSSVLSSLSSLLSVLVNCQLVCVVVLLSSLVSLLSCLLPPDPSNVLSSLSVLVSVCVRPNDAVSLVSQLVCCVPPRVSSLLVSLQSLLLRLQVDALVSYPLLVVLLSLLQLCVDPDPSSNQSSLLSLLSSCVRVDVVPCVSNVVSPCVHDCVSSVSSVVSNVPNFHWHADPSSGTDGGDDDPD